Protein AF-A0A7S2PJT7-F1 (afdb_monomer)

Organism: NCBI:txid163516

Sequence (189 aa):
DVHICLQLLSSIGTAFYIIPPTRSLGVFFFIASLPLLYTLLYQSLPCTHNLVNGQNASSCTIYVSYYNSIRQHKYINANVLQFWYHAKALGRGSRLVVGIPSVGCDDAVLDVCAVSCVDDVLLLNNDVIPDKIDKVFLHEWGIDYVALRDDKAGAWKKMVDTEVCNDGHCILFSENGVARAVSLSDMKA

Solvent-accessible surface area (backbone atoms only — not comparable to full-atom values): 10609 Å² total; per-residue (Å²): 108,70,70,58,53,43,53,50,34,48,53,51,13,52,57,30,43,70,41,79,95,38,30,68,60,8,51,50,32,45,59,66,31,45,64,52,51,51,52,52,60,56,47,67,35,80,74,34,58,59,54,81,74,75,50,75,86,66,60,44,27,34,36,32,50,49,62,74,60,31,73,91,43,100,54,94,44,72,71,39,52,52,49,47,49,52,56,33,63,52,35,78,72,35,41,25,34,36,41,40,58,55,79,91,34,70,69,56,52,53,58,49,72,68,35,88,6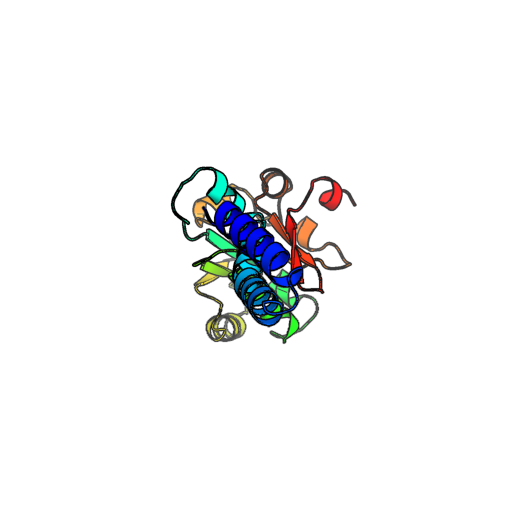4,49,74,44,76,42,72,33,43,86,92,69,51,64,83,37,48,40,64,64,60,30,62,77,70,62,41,59,31,38,52,38,64,63,48,99,79,51,61,58,64,64,44,40,35,69,67,37,30,69,74,58,32,24,35,34,27,41,90,86,68,53,73,42,73,44,49,74,67,68,71,74,107

Structure (mmCIF, N/CA/C/O backbone):
data_AF-A0A7S2PJT7-F1
#
_entry.id   AF-A0A7S2PJT7-F1
#
loop_
_atom_site.group_PDB
_atom_site.id
_atom_site.type_symbol
_atom_site.label_atom_id
_atom_site.label_alt_id
_atom_site.label_comp_id
_atom_site.label_asym_id
_atom_site.label_entity_id
_atom_site.label_seq_id
_atom_site.pdbx_PDB_ins_code
_atom_site.Cartn_x
_atom_site.Cartn_y
_atom_site.Cartn_z
_atom_site.occupancy
_atom_site.B_iso_or_equiv
_atom_site.auth_seq_id
_atom_site.auth_comp_id
_atom_site.auth_asym_id
_atom_site.auth_atom_id
_atom_site.pdbx_PDB_model_num
ATOM 1 N N . ASP A 1 1 ? -24.750 4.086 12.016 1.00 63.44 1 ASP A N 1
ATOM 2 C CA . ASP A 1 1 ? -24.968 3.372 13.298 1.00 63.44 1 ASP A CA 1
ATOM 3 C C . ASP A 1 1 ? -23.804 3.416 14.290 1.00 63.44 1 ASP A C 1
ATOM 5 O O . ASP A 1 1 ? -24.035 3.816 15.423 1.00 63.44 1 ASP A O 1
ATOM 9 N N . VAL A 1 2 ? -22.552 3.115 13.914 1.00 68.56 2 VAL A N 1
ATOM 10 C CA . VAL A 1 2 ? -21.391 3.121 14.849 1.00 68.56 2 VAL A CA 1
ATOM 11 C C . VAL A 1 2 ? -21.179 4.467 15.563 1.00 68.56 2 VAL A C 1
ATOM 13 O O . VAL A 1 2 ? -20.877 4.496 16.754 1.00 68.56 2 VAL A O 1
ATOM 16 N N . HIS A 1 3 ? -21.400 5.584 14.865 1.00 69.62 3 HIS A N 1
ATOM 17 C CA . HIS A 1 3 ? -21.264 6.929 15.432 1.00 69.62 3 HIS A CA 1
ATOM 18 C C . HIS A 1 3 ? -22.298 7.221 16.537 1.00 69.62 3 HIS A C 1
ATOM 20 O O . HIS A 1 3 ? -21.974 7.874 17.530 1.00 69.62 3 HIS A O 1
ATOM 26 N N . ILE A 1 4 ? -23.519 6.696 16.385 1.00 78.62 4 ILE A N 1
ATOM 27 C CA . ILE A 1 4 ? -24.592 6.808 17.380 1.00 78.62 4 ILE A CA 1
ATOM 28 C C . ILE A 1 4 ? -24.238 5.942 18.589 1.00 78.62 4 ILE A C 1
ATOM 30 O O . ILE A 1 4 ? -24.302 6.419 19.717 1.00 78.62 4 ILE A O 1
ATOM 34 N N . CYS A 1 5 ? -23.777 4.706 18.364 1.00 79.31 5 CYS A N 1
ATOM 35 C CA . CYS A 1 5 ? -23.345 3.806 19.434 1.00 79.31 5 CYS A CA 1
ATOM 36 C C . CYS A 1 5 ? -22.183 4.382 20.253 1.00 79.31 5 CYS A C 1
ATOM 38 O O . CYS A 1 5 ? -22.210 4.283 21.476 1.00 79.31 5 CYS A O 1
ATOM 40 N N . LEU A 1 6 ? -21.194 5.016 19.609 1.00 83.81 6 LEU A N 1
ATOM 41 C CA . LEU A 1 6 ? -20.087 5.668 20.310 1.00 83.81 6 LEU A CA 1
ATOM 42 C C . LEU A 1 6 ? -20.585 6.823 21.190 1.00 83.81 6 LEU A C 1
ATOM 44 O O . LEU A 1 6 ? -20.202 6.907 22.356 1.00 83.81 6 LEU A O 1
ATOM 48 N N . GLN A 1 7 ? -21.443 7.693 20.646 1.00 82.00 7 GLN A N 1
ATOM 49 C CA . GLN A 1 7 ? -22.019 8.812 21.397 1.00 82.00 7 GLN A CA 1
ATOM 50 C C . GLN A 1 7 ? -22.863 8.326 22.578 1.00 82.00 7 GLN A C 1
ATOM 52 O O . GLN A 1 7 ? -22.773 8.889 23.666 1.00 82.00 7 GLN A O 1
ATOM 57 N N . LEU A 1 8 ? -23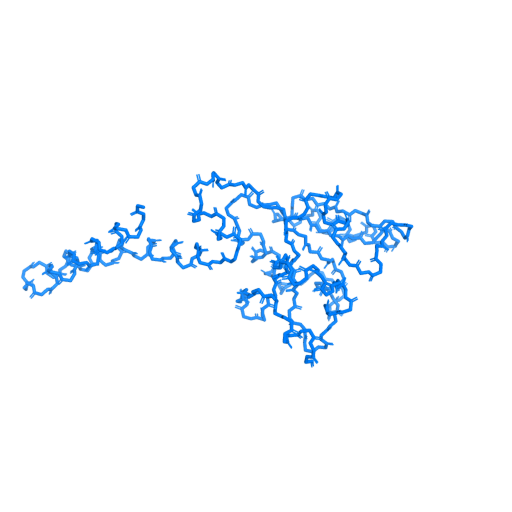.640 7.257 22.400 1.00 85.00 8 LEU A N 1
ATOM 58 C CA . LEU A 1 8 ? -24.442 6.658 23.465 1.00 85.00 8 LEU A CA 1
ATOM 59 C C . LEU A 1 8 ? -23.561 6.053 24.561 1.00 85.00 8 LEU A C 1
ATOM 61 O O . LEU A 1 8 ? -23.772 6.349 25.735 1.00 85.00 8 LEU A O 1
ATOM 65 N N . LEU A 1 9 ? -22.546 5.261 24.197 1.00 83.50 9 LEU A N 1
ATOM 66 C CA . LEU A 1 9 ? -21.643 4.640 25.169 1.00 83.50 9 LEU A CA 1
ATOM 67 C C . LEU A 1 9 ? -20.836 5.681 25.952 1.00 83.50 9 LEU A C 1
ATOM 69 O O . LEU A 1 9 ? -20.682 5.536 27.162 1.00 83.50 9 LEU A O 1
ATOM 73 N N . SER A 1 10 ? -20.341 6.731 25.289 1.00 81.50 10 SER A N 1
ATOM 74 C CA . SER A 1 10 ? -19.571 7.785 25.958 1.00 81.50 10 SER A CA 1
ATOM 75 C C . SER A 1 10 ? -20.444 8.638 26.882 1.00 81.50 10 SER A C 1
ATOM 77 O O . SER A 1 10 ? -20.023 8.949 27.998 1.00 81.50 10 SER A O 1
ATOM 79 N N . SER A 1 11 ? -21.679 8.950 26.470 1.00 87.25 11 SER A N 1
ATOM 80 C CA . SER A 1 11 ? -22.652 9.709 27.272 1.00 87.25 11 SER A CA 1
ATOM 81 C C . SER A 1 11 ? -23.133 8.911 28.489 1.00 87.25 11 SER A C 1
ATOM 83 O O . SER A 1 11 ? -23.225 9.437 29.596 1.00 87.25 11 SER A O 1
ATOM 85 N N . ILE A 1 12 ? -23.388 7.610 28.316 1.00 88.19 12 ILE A N 1
ATOM 86 C CA . ILE A 1 12 ? -23.747 6.707 29.416 1.00 88.19 12 ILE A CA 1
ATOM 87 C C . ILE A 1 12 ? -22.550 6.508 30.359 1.00 88.19 12 ILE A C 1
ATOM 89 O O . ILE A 1 12 ? -22.702 6.569 31.580 1.00 88.19 12 ILE A O 1
ATOM 93 N N . GLY A 1 13 ? -21.348 6.321 29.808 1.00 84.75 13 GLY A N 1
ATOM 94 C CA . GLY A 1 13 ? -20.116 6.165 30.582 1.00 84.75 13 GLY A CA 1
ATOM 95 C C . GLY A 1 13 ? -19.801 7.387 31.443 1.00 84.75 13 GLY A C 1
ATOM 96 O O . GLY A 1 13 ? -19.493 7.243 32.627 1.00 84.75 13 GLY A O 1
ATOM 97 N N . THR A 1 14 ? -19.958 8.595 30.892 1.00 86.06 14 THR A N 1
ATOM 98 C CA . THR A 1 14 ? -19.829 9.848 31.658 1.00 86.06 14 THR A CA 1
ATOM 99 C C . THR A 1 14 ? -20.898 9.971 32.742 1.00 86.06 14 THR A C 1
ATOM 101 O O . THR A 1 14 ? -20.559 10.313 33.875 1.00 86.06 14 THR A O 1
ATOM 104 N N . ALA A 1 15 ? -22.158 9.636 32.448 1.00 88.56 15 ALA A N 1
ATOM 105 C CA . ALA A 1 15 ? -23.243 9.692 33.429 1.00 88.56 15 ALA A CA 1
ATOM 106 C C . ALA A 1 15 ? -22.992 8.773 34.641 1.00 88.56 15 ALA A C 1
ATOM 108 O O . ALA A 1 15 ? -23.111 9.209 35.788 1.00 88.56 15 ALA A O 1
ATOM 109 N N . PHE A 1 16 ? -22.564 7.526 34.412 1.00 86.69 16 PHE A N 1
ATOM 110 C CA . PHE A 1 16 ? -22.249 6.584 35.494 1.00 86.69 16 PHE A CA 1
ATOM 111 C C . PHE A 1 16 ? -20.955 6.918 36.246 1.00 86.69 16 PHE A C 1
ATOM 113 O O . PHE A 1 16 ? -20.825 6.560 37.417 1.00 86.69 16 PHE A O 1
ATOM 120 N N . TYR A 1 17 ? -20.013 7.625 35.617 1.00 87.69 17 TYR A N 1
ATOM 121 C CA . TYR A 1 17 ? -18.766 8.055 36.255 1.00 87.69 17 TYR A CA 1
ATOM 122 C C . TYR A 1 17 ? -18.958 9.197 37.273 1.00 87.69 17 TYR A C 1
ATOM 124 O O . TYR A 1 17 ? -18.206 9.315 38.245 1.00 87.69 17 TYR A O 1
ATOM 132 N N . ILE A 1 18 ? -19.976 10.042 37.084 1.00 88.88 18 ILE A N 1
ATOM 133 C CA . ILE A 1 18 ? -20.269 11.161 37.994 1.00 88.88 18 ILE A CA 1
ATOM 134 C C . ILE A 1 18 ? -20.870 10.660 39.317 1.00 88.88 18 ILE A C 1
ATOM 136 O O . ILE A 1 18 ? -20.590 11.226 40.375 1.00 88.88 18 ILE A O 1
ATOM 140 N N . ILE A 1 19 ? -21.649 9.576 39.283 1.00 88.38 19 ILE A N 1
ATOM 141 C CA . ILE A 1 19 ? -22.317 9.011 40.460 1.00 88.38 19 ILE A CA 1
ATOM 142 C C . ILE A 1 19 ? -21.327 8.098 41.229 1.00 88.38 19 ILE A C 1
ATOM 144 O O . ILE A 1 19 ? -20.866 7.094 40.682 1.00 88.38 19 ILE A O 1
ATOM 148 N N . PRO A 1 20 ? -20.981 8.401 42.501 1.00 80.12 20 PRO A N 1
ATOM 149 C CA . PRO A 1 20 ? -19.897 7.728 43.230 1.00 80.12 20 PRO A CA 1
ATOM 150 C C . PRO A 1 20 ? -19.968 6.190 43.290 1.00 80.12 20 PRO A C 1
ATOM 152 O O . PRO A 1 20 ? -18.942 5.563 43.021 1.00 80.12 20 PRO A O 1
ATOM 155 N N . PRO A 1 21 ? -21.120 5.549 43.594 1.00 87.12 21 PRO A N 1
ATOM 156 C CA . PRO A 1 21 ? -21.190 4.086 43.661 1.00 87.12 21 PRO A CA 1
ATOM 157 C C . PRO A 1 21 ? -21.076 3.396 42.294 1.00 87.12 21 PRO A C 1
ATOM 159 O O . PRO A 1 21 ? -20.749 2.216 42.239 1.00 87.12 21 PRO A O 1
ATOM 162 N N . THR A 1 22 ? -21.322 4.104 41.188 1.00 88.56 22 THR A N 1
ATOM 163 C CA . THR A 1 22 ? -21.336 3.526 39.833 1.00 88.56 22 THR A CA 1
ATOM 164 C C . THR A 1 22 ? -20.097 3.876 39.010 1.00 88.56 22 THR A C 1
ATOM 166 O O . THR A 1 22 ? -20.035 3.562 37.822 1.00 88.56 22 THR A O 1
ATOM 169 N N . ARG A 1 23 ? -19.077 4.491 39.620 1.00 85.88 23 ARG A N 1
ATOM 170 C CA . ARG A 1 23 ? -17.863 4.932 38.916 1.00 85.88 23 ARG A CA 1
ATOM 171 C C . ARG A 1 23 ? -17.169 3.836 38.113 1.00 85.88 23 ARG A C 1
ATOM 173 O O . ARG A 1 23 ? -16.729 4.087 36.994 1.00 85.88 23 ARG A O 1
ATOM 180 N N . SER A 1 24 ? -17.094 2.628 38.663 1.00 85.94 24 SER A N 1
ATOM 181 C CA . SER A 1 24 ? -16.493 1.463 38.003 1.00 85.94 24 SER A CA 1
ATOM 182 C C . SER A 1 24 ? -17.251 1.046 36.739 1.00 85.94 24 SER A C 1
ATOM 184 O O . SER A 1 24 ? -16.623 0.722 35.733 1.00 85.94 24 SER A O 1
ATOM 186 N N . LEU A 1 25 ? -18.587 1.130 36.751 1.00 86.81 25 LEU A N 1
ATOM 187 C CA . LEU A 1 25 ? -19.423 0.917 35.566 1.00 86.81 25 LEU A CA 1
ATOM 188 C C . LEU A 1 25 ? -19.148 1.976 34.495 1.00 86.81 25 LEU A C 1
ATOM 190 O O . LEU A 1 25 ? -19.007 1.632 33.325 1.00 86.81 25 LEU A O 1
ATOM 194 N N . GLY A 1 26 ? -18.994 3.243 34.891 1.00 85.25 26 GLY A N 1
ATOM 195 C CA . GLY A 1 26 ? -18.608 4.316 33.970 1.00 85.25 26 GLY A CA 1
ATOM 196 C C . GLY A 1 26 ? -17.298 4.012 33.234 1.00 85.25 26 GLY A C 1
ATOM 197 O O . GLY A 1 26 ? -17.244 4.092 32.008 1.00 85.25 26 GLY A O 1
ATOM 198 N N . VAL A 1 27 ? -16.263 3.575 33.963 1.00 86.81 27 VAL A N 1
ATOM 199 C CA . VAL A 1 27 ? -14.964 3.184 33.377 1.00 86.81 27 VAL A CA 1
ATOM 200 C C . VAL A 1 27 ? -15.104 1.998 32.417 1.00 86.81 27 VAL A C 1
ATOM 202 O O . VAL A 1 27 ? -14.496 2.005 31.348 1.00 86.81 27 VAL A O 1
ATOM 205 N N . PHE A 1 28 ? -15.935 1.005 32.747 1.00 88.62 28 PHE A N 1
ATOM 206 C CA . PHE A 1 28 ? -16.194 -0.134 31.863 1.00 88.62 28 PHE A CA 1
ATOM 207 C C . PHE A 1 28 ? -16.793 0.303 30.517 1.00 88.62 28 PHE A C 1
ATOM 209 O O . PHE A 1 28 ? -16.313 -0.119 29.464 1.00 88.62 28 PHE A O 1
ATOM 216 N N . PHE A 1 29 ? -17.778 1.207 30.531 1.00 86.19 29 PHE A N 1
ATOM 217 C CA . PHE A 1 29 ? -18.353 1.760 29.300 1.00 86.19 29 PHE A CA 1
ATOM 218 C C . PHE A 1 29 ? -17.339 2.579 28.495 1.00 86.19 29 PHE A C 1
ATOM 220 O O . PHE A 1 29 ? -17.321 2.491 27.269 1.00 86.19 29 PHE A O 1
ATOM 227 N N . PHE A 1 30 ? -16.436 3.310 29.153 1.00 83.69 30 PHE A N 1
ATOM 228 C CA . PHE A 1 30 ? -15.346 3.992 28.454 1.00 83.69 30 PHE A CA 1
ATOM 229 C C . PHE A 1 30 ? -14.400 3.016 27.755 1.00 83.69 30 PHE A C 1
ATOM 231 O O . PHE A 1 30 ? -14.099 3.209 26.579 1.00 83.69 30 PHE A O 1
ATOM 238 N N . ILE A 1 31 ? -13.983 1.939 28.423 1.00 86.94 31 ILE A N 1
ATOM 239 C CA . ILE A 1 31 ? -13.125 0.917 27.808 1.00 86.94 31 ILE A CA 1
ATOM 240 C C . ILE A 1 31 ? -13.845 0.249 26.631 1.00 86.94 31 ILE A C 1
ATOM 242 O O . ILE A 1 31 ? -13.258 0.099 25.563 1.00 86.94 31 ILE A O 1
ATOM 246 N N . ALA A 1 32 ? -15.132 -0.071 26.775 1.00 83.69 32 ALA A N 1
ATOM 247 C CA . ALA A 1 32 ? -15.941 -0.641 25.698 1.00 83.69 32 ALA A CA 1
ATOM 248 C C . ALA A 1 32 ? -16.138 0.320 24.507 1.00 83.69 32 ALA A C 1
ATOM 250 O O . ALA A 1 32 ? -16.379 -0.126 23.385 1.00 83.69 32 ALA A O 1
ATOM 251 N N . SER A 1 33 ? -15.996 1.632 24.722 1.00 81.94 33 SER A N 1
ATOM 252 C CA . SER A 1 33 ? -16.049 2.635 23.654 1.00 81.94 33 SER A CA 1
ATOM 253 C C . SER A 1 33 ? -14.739 2.758 22.864 1.00 81.94 33 SER A C 1
ATOM 255 O O . SER A 1 33 ? -14.765 3.220 21.725 1.00 81.94 33 SER A O 1
ATOM 257 N N . LEU A 1 34 ? -13.602 2.303 23.412 1.00 80.44 34 LEU A N 1
ATOM 258 C CA . LEU A 1 34 ? -12.293 2.406 22.753 1.00 80.44 34 LEU A CA 1
ATOM 259 C C . LEU A 1 34 ? -12.210 1.618 21.434 1.00 80.44 34 LEU A C 1
ATOM 261 O O . LEU A 1 34 ? -11.760 2.203 20.451 1.00 80.44 34 LEU A O 1
ATOM 265 N N . PRO A 1 35 ? -12.670 0.353 21.336 1.00 77.94 35 PRO A N 1
ATOM 266 C CA . PRO A 1 35 ? -12.703 -0.361 20.060 1.00 77.94 35 PRO A CA 1
ATOM 267 C C . PRO A 1 35 ? -13.575 0.346 19.016 1.00 77.94 35 PRO A C 1
ATOM 269 O O . PRO A 1 35 ? -13.218 0.393 17.840 1.00 77.94 35 PRO A O 1
ATOM 272 N N . LEU A 1 36 ? -14.701 0.935 19.436 1.00 76.12 36 LEU A N 1
ATOM 273 C CA . LEU A 1 36 ? -15.604 1.682 18.552 1.00 76.12 36 LEU A CA 1
ATOM 274 C C . LEU A 1 36 ? -14.947 2.974 18.052 1.00 76.12 36 LEU A C 1
ATOM 276 O O . LEU A 1 36 ? -15.013 3.274 16.861 1.00 76.12 36 LEU A O 1
ATOM 280 N N . LEU A 1 37 ? -14.267 3.702 18.940 1.00 74.25 37 LEU A N 1
ATOM 281 C CA . LEU A 1 37 ? -13.514 4.909 18.603 1.00 74.25 37 LEU A CA 1
ATOM 282 C C . LEU A 1 37 ? -12.348 4.595 17.663 1.00 74.25 37 LEU A C 1
ATOM 284 O O . LEU A 1 37 ? -12.147 5.295 16.675 1.00 74.25 37 LEU A O 1
ATOM 288 N N . TYR A 1 38 ? -11.616 3.516 17.942 1.00 71.62 38 TYR A N 1
ATOM 289 C CA . TYR A 1 38 ? -10.559 3.012 17.072 1.00 71.62 38 TYR A CA 1
ATOM 290 C C . TYR A 1 38 ? -11.126 2.695 15.684 1.00 71.62 38 TYR A C 1
ATOM 292 O O . TYR A 1 38 ? -10.609 3.171 14.683 1.00 71.62 38 TYR A O 1
ATOM 300 N N . THR A 1 39 ? -12.262 2.002 15.607 1.00 64.50 39 THR A N 1
ATOM 301 C CA . THR A 1 39 ? -12.906 1.694 14.320 1.00 64.50 39 THR A CA 1
ATOM 302 C C . THR A 1 39 ? -13.307 2.961 13.549 1.00 64.50 39 THR A C 1
ATOM 304 O O . THR A 1 39 ? -13.130 3.007 12.335 1.00 64.50 39 THR A O 1
ATOM 307 N N . LEU A 1 40 ? -13.786 4.007 14.235 1.00 63.56 40 LEU A N 1
ATOM 308 C CA . LEU A 1 40 ? -14.143 5.292 13.616 1.00 63.56 40 LEU A CA 1
ATOM 309 C C . LEU A 1 40 ? -12.929 6.072 13.103 1.00 63.56 40 LEU A C 1
ATOM 311 O O . LEU A 1 40 ? -12.980 6.626 12.008 1.00 63.56 40 LEU A O 1
ATOM 315 N N . LEU A 1 41 ? -11.829 6.087 13.856 1.00 61.91 41 LEU A N 1
ATOM 316 C CA . LEU A 1 41 ? -10.581 6.710 13.412 1.00 61.91 41 LEU A CA 1
ATOM 317 C C . LEU A 1 41 ? -10.045 6.024 12.152 1.00 61.91 41 LEU A C 1
ATOM 319 O O . LEU A 1 41 ? -9.656 6.699 11.204 1.00 61.91 41 LEU A O 1
ATOM 323 N N . TYR A 1 42 ? -10.106 4.695 12.092 1.00 56.03 42 TYR A N 1
ATOM 324 C CA . TYR A 1 42 ? -9.679 3.955 10.905 1.00 56.03 42 TYR A CA 1
ATOM 325 C C . TYR A 1 42 ? -10.664 4.087 9.732 1.00 56.03 42 TYR A C 1
ATOM 327 O O . TYR A 1 42 ? -10.235 4.067 8.587 1.00 56.03 42 TYR A O 1
ATOM 335 N N . GLN A 1 43 ? -11.960 4.308 9.980 1.00 53.12 43 GLN A N 1
ATOM 336 C CA . GLN A 1 43 ? -12.936 4.633 8.927 1.00 53.12 43 GLN A CA 1
ATOM 337 C C . GLN A 1 43 ? -12.800 6.054 8.355 1.00 53.12 43 GLN A C 1
ATOM 339 O O . GLN A 1 43 ? -13.420 6.363 7.339 1.00 53.12 43 GLN A O 1
ATOM 344 N N . SER A 1 44 ? -12.011 6.929 8.981 1.00 49.28 44 SER A N 1
ATOM 345 C CA . SER A 1 44 ? -11.720 8.265 8.442 1.00 49.28 44 SER A CA 1
ATOM 346 C C . SER A 1 44 ? -10.564 8.278 7.433 1.00 49.28 44 SER A C 1
ATOM 348 O O . SER A 1 44 ? -10.268 9.318 6.846 1.00 49.28 44 SER A O 1
ATOM 350 N N . LEU A 1 45 ? -9.921 7.127 7.196 1.00 51.38 45 LEU A N 1
ATOM 351 C CA . LEU A 1 45 ? -8.913 6.979 6.151 1.00 51.38 45 LEU A CA 1
ATOM 352 C C . LEU A 1 45 ? -9.568 7.110 4.759 1.00 51.38 45 LEU A C 1
ATOM 354 O O . LEU A 1 45 ? -10.719 6.710 4.565 1.00 51.38 45 LEU A O 1
ATOM 358 N N . PRO A 1 46 ? -8.865 7.670 3.764 1.00 47.12 46 PRO A N 1
ATOM 359 C CA . PRO A 1 46 ? -9.438 8.015 2.459 1.00 47.12 46 PRO A CA 1
ATOM 360 C C . PRO A 1 46 ? -10.040 6.815 1.702 1.00 47.12 46 PRO A C 1
ATOM 362 O O . PRO A 1 46 ? -11.009 6.984 0.968 1.00 47.12 46 PRO A O 1
ATOM 365 N N . CYS A 1 47 ? -9.566 5.591 1.956 1.00 44.03 47 CYS A N 1
ATOM 366 C CA . CYS A 1 47 ? -10.105 4.358 1.362 1.00 44.03 47 CYS A CA 1
ATOM 367 C C . CYS A 1 47 ? -11.485 3.957 1.905 1.00 44.03 47 CYS A C 1
ATOM 369 O O . CYS A 1 47 ? -12.178 3.127 1.325 1.00 44.03 47 CYS A O 1
ATOM 371 N N . THR A 1 48 ? -11.892 4.545 3.028 1.00 45.31 48 THR A N 1
ATOM 372 C CA . THR A 1 48 ? -13.190 4.327 3.668 1.00 45.31 48 THR A CA 1
ATOM 373 C C . THR A 1 48 ? -14.194 5.438 3.372 1.00 45.31 48 THR A C 1
ATOM 375 O O . THR A 1 48 ? -15.346 5.319 3.773 1.00 45.31 48 THR A O 1
ATOM 378 N N . HIS A 1 49 ? -13.836 6.480 2.612 1.00 39.88 49 HIS A N 1
ATOM 379 C CA . HIS A 1 49 ? -14.770 7.569 2.290 1.00 39.88 49 HIS A CA 1
ATOM 380 C C . HIS A 1 49 ? -15.908 7.139 1.337 1.00 39.88 49 HIS A C 1
ATOM 382 O O . HIS A 1 49 ? -16.958 7.781 1.301 1.00 39.88 49 HIS A O 1
ATOM 388 N N . ASN A 1 50 ? -15.773 5.990 0.661 1.00 39.41 50 ASN A N 1
ATOM 389 C CA . ASN A 1 50 ? -16.882 5.341 -0.050 1.00 39.41 50 ASN A CA 1
ATOM 390 C C . ASN A 1 50 ? -17.933 4.713 0.895 1.00 39.41 50 ASN A C 1
ATOM 392 O O . ASN A 1 50 ? -19.043 4.417 0.456 1.00 39.41 50 ASN A O 1
ATOM 396 N N . LEU A 1 51 ? -17.653 4.584 2.203 1.00 41.62 51 LEU A N 1
ATOM 397 C CA . LEU A 1 51 ? -18.643 4.142 3.201 1.00 41.62 51 LEU A CA 1
ATOM 398 C C . LEU A 1 51 ? -19.741 5.180 3.464 1.00 41.62 51 LEU A C 1
ATOM 400 O O . LEU A 1 51 ? -20.809 4.805 3.948 1.00 41.62 51 LEU A O 1
ATOM 404 N N . VAL A 1 52 ? -19.521 6.465 3.157 1.00 39.28 52 VAL A N 1
ATOM 405 C CA . VAL A 1 52 ? -20.530 7.516 3.402 1.00 39.28 52 VAL A CA 1
ATOM 406 C C . VAL A 1 52 ? -21.731 7.382 2.450 1.00 39.28 52 VAL A C 1
ATOM 408 O O . VAL A 1 52 ? -22.825 7.817 2.795 1.00 39.28 52 VAL A O 1
ATOM 411 N N . ASN A 1 53 ? -21.579 6.682 1.317 1.00 36.88 53 ASN A N 1
ATOM 412 C CA . ASN A 1 53 ? -22.654 6.456 0.340 1.00 36.88 53 ASN A CA 1
ATOM 413 C C . ASN A 1 53 ? -23.357 5.089 0.454 1.00 36.88 53 ASN A C 1
ATOM 415 O O . ASN A 1 53 ? -24.122 4.722 -0.435 1.00 36.88 53 ASN A O 1
ATOM 419 N N . GLY A 1 54 ? -23.143 4.325 1.533 1.00 33.28 54 GLY A N 1
ATOM 420 C CA . GLY A 1 54 ? -23.916 3.100 1.788 1.00 33.28 54 GLY A CA 1
ATOM 421 C C . GLY A 1 54 ? -23.702 1.968 0.775 1.00 33.28 54 GLY A C 1
ATOM 422 O O . GLY A 1 54 ? -24.493 1.027 0.739 1.00 33.28 54 GLY A O 1
ATOM 423 N N . GLN A 1 55 ? -22.645 2.025 -0.038 1.00 35.78 55 GLN A N 1
ATOM 424 C CA . GLN A 1 55 ? -22.246 0.901 -0.876 1.00 35.78 55 GLN A CA 1
ATOM 425 C C . GLN A 1 55 ? -21.330 -0.018 -0.066 1.00 35.78 55 GLN A C 1
ATOM 427 O O . GLN A 1 55 ? -20.389 0.437 0.585 1.00 35.78 55 GLN A O 1
ATOM 432 N N . ASN A 1 56 ? -21.681 -1.308 -0.051 1.00 38.53 56 ASN A N 1
ATOM 433 C CA . ASN A 1 56 ? -20.932 -2.404 0.563 1.00 38.53 56 ASN A CA 1
ATOM 434 C C . ASN A 1 56 ? -19.426 -2.187 0.414 1.00 38.53 56 ASN A C 1
ATOM 436 O O . ASN A 1 56 ? -18.992 -1.832 -0.676 1.00 38.53 56 ASN A O 1
ATOM 440 N N . ALA A 1 57 ? -18.658 -2.414 1.485 1.00 44.84 57 ALA A N 1
ATOM 441 C CA . ALA A 1 57 ? -17.200 -2.326 1.489 1.00 44.84 57 ALA A CA 1
ATOM 442 C C . ALA A 1 57 ? -16.608 -3.198 0.367 1.00 44.84 57 ALA A C 1
ATOM 444 O O . ALA A 1 57 ? -16.365 -4.389 0.552 1.00 44.84 57 ALA A O 1
ATOM 445 N N . SER A 1 58 ? -16.450 -2.611 -0.815 1.00 53.94 58 SER A N 1
ATOM 446 C CA . SER A 1 58 ? -15.811 -3.222 -1.964 1.00 53.94 58 SER A CA 1
ATOM 447 C C . SER A 1 58 ? -14.335 -3.322 -1.621 1.00 53.94 58 SER A C 1
ATOM 449 O O . SER A 1 58 ? -13.728 -2.319 -1.242 1.00 53.94 58 SER A O 1
ATOM 451 N N . SER A 1 59 ? -13.776 -4.530 -1.687 1.00 68.06 59 SER A N 1
ATOM 452 C CA . SER A 1 59 ? -12.336 -4.739 -1.542 1.00 68.06 59 SER A CA 1
ATOM 453 C C . SER A 1 59 ? -11.603 -3.740 -2.433 1.00 68.06 59 SER A C 1
ATOM 455 O O . SER A 1 59 ? -11.858 -3.725 -3.635 1.00 68.06 59 SER A O 1
ATOM 457 N N . CYS A 1 60 ? -10.742 -2.904 -1.858 1.00 81.69 60 CYS A N 1
ATOM 458 C CA . CYS A 1 60 ? -9.938 -1.979 -2.643 1.00 81.69 60 CYS A CA 1
ATOM 459 C C . CYS A 1 60 ? -8.613 -2.631 -3.039 1.00 81.69 60 CYS A C 1
ATOM 461 O O . CYS A 1 60 ? -7.958 -3.272 -2.213 1.00 81.69 60 CYS A O 1
ATOM 463 N N . THR A 1 61 ? -8.206 -2.455 -4.288 1.00 89.12 61 THR A N 1
ATOM 464 C CA . THR A 1 61 ? -6.907 -2.901 -4.785 1.00 89.12 61 THR A CA 1
ATOM 465 C C . THR A 1 61 ? -5.894 -1.778 -4.612 1.00 89.12 61 THR A C 1
ATOM 467 O O . THR A 1 61 ? -6.061 -0.672 -5.125 1.00 89.12 61 THR A O 1
ATOM 470 N N . ILE A 1 62 ? -4.830 -2.061 -3.873 1.00 91.44 62 ILE A N 1
ATOM 471 C CA . ILE A 1 62 ? -3.775 -1.120 -3.525 1.00 91.44 62 ILE A CA 1
ATOM 472 C C . ILE A 1 62 ? -2.505 -1.562 -4.224 1.00 91.44 62 ILE A C 1
ATOM 474 O O . ILE A 1 62 ? -2.025 -2.673 -4.015 1.00 91.44 62 ILE A O 1
ATOM 478 N N . TYR A 1 63 ? -1.941 -0.672 -5.024 1.00 91.56 63 TYR A N 1
ATOM 479 C CA . TYR A 1 63 ? -0.696 -0.902 -5.725 1.00 91.56 63 TYR A CA 1
ATOM 480 C C . TYR A 1 63 ? 0.481 -0.254 -5.002 1.00 91.56 63 TYR A C 1
ATOM 482 O O . TYR A 1 63 ? 0.427 0.910 -4.592 1.00 91.56 63 TYR A O 1
ATOM 490 N N . VAL A 1 64 ? 1.579 -0.998 -4.906 1.00 90.75 64 VAL A N 1
ATOM 491 C CA . VAL A 1 64 ? 2.863 -0.527 -4.392 1.00 90.75 64 VAL A CA 1
ATOM 492 C C . VAL A 1 64 ? 3.966 -0.854 -5.393 1.00 90.75 64 VAL A C 1
ATOM 494 O O . VAL A 1 64 ? 4.088 -1.985 -5.851 1.00 90.75 64 VAL A O 1
ATOM 497 N N . SER A 1 65 ? 4.839 0.111 -5.687 1.00 87.81 65 SER A N 1
ATOM 498 C CA . SER A 1 65 ? 6.060 -0.170 -6.454 1.00 87.81 65 SER A CA 1
ATOM 499 C C . SER A 1 65 ? 7.171 -0.712 -5.559 1.00 87.81 65 SER A C 1
ATOM 501 O O . SER A 1 65 ? 7.540 -0.091 -4.551 1.00 87.81 65 SER A O 1
ATOM 503 N N . TYR A 1 66 ? 7.766 -1.830 -5.978 1.00 82.62 66 TYR A N 1
ATOM 504 C CA . TYR A 1 66 ? 8.927 -2.438 -5.332 1.00 82.62 66 TYR A CA 1
ATOM 505 C C . TYR A 1 66 ? 10.106 -1.455 -5.229 1.00 82.62 66 TYR A C 1
ATOM 507 O O . TYR A 1 66 ? 10.655 -1.245 -4.145 1.00 82.62 66 TYR A O 1
ATOM 515 N N . TYR A 1 67 ? 10.445 -0.753 -6.317 1.00 75.50 67 TYR A N 1
ATOM 516 C CA . TYR A 1 67 ? 11.572 0.187 -6.321 1.00 75.50 67 TYR A CA 1
ATOM 517 C C . TYR A 1 67 ? 11.358 1.407 -5.433 1.00 75.50 67 TYR A C 1
ATOM 519 O O . TYR A 1 67 ? 12.301 1.849 -4.776 1.00 75.50 67 TYR A O 1
ATOM 527 N N . ASN A 1 68 ? 10.140 1.950 -5.375 1.00 73.12 68 ASN A N 1
ATOM 528 C CA . ASN A 1 68 ? 9.858 3.057 -4.461 1.00 73.12 68 ASN A CA 1
ATOM 529 C C . ASN A 1 68 ? 9.961 2.609 -2.994 1.00 73.12 68 ASN A C 1
ATOM 531 O O . ASN A 1 68 ? 10.443 3.340 -2.133 1.00 73.12 68 ASN A O 1
ATOM 535 N N . SER A 1 69 ? 9.573 1.365 -2.719 1.00 65.19 69 SER A N 1
ATOM 536 C CA . SER A 1 69 ? 9.625 0.797 -1.374 1.00 65.19 69 SER A CA 1
ATOM 537 C C . SER A 1 69 ? 11.061 0.571 -0.896 1.00 65.19 69 SER A C 1
ATOM 539 O O . SER A 1 69 ? 11.387 0.850 0.261 1.00 65.19 69 SER A O 1
ATOM 541 N N . ILE A 1 70 ? 11.922 0.088 -1.795 1.00 68.12 70 ILE A N 1
ATOM 542 C CA . ILE A 1 70 ? 13.236 -0.475 -1.467 1.00 68.12 70 ILE A CA 1
ATOM 543 C C . ILE A 1 70 ? 14.381 0.477 -1.820 1.00 68.12 70 ILE A C 1
ATOM 545 O O . ILE A 1 70 ? 15.496 0.231 -1.416 1.00 68.12 70 ILE A O 1
ATOM 549 N N . ARG A 1 71 ? 14.154 1.634 -2.450 1.00 62.16 71 ARG A N 1
ATOM 550 C CA . ARG A 1 71 ? 15.208 2.565 -2.921 1.00 62.16 71 ARG A CA 1
ATOM 551 C C . ARG A 1 71 ? 16.381 2.867 -1.967 1.00 62.16 71 ARG A C 1
ATOM 553 O O . ARG A 1 71 ? 17.474 3.161 -2.438 1.00 62.16 71 ARG A O 1
ATOM 560 N N . GLN A 1 72 ? 16.174 2.827 -0.650 1.00 57.62 72 GLN A N 1
ATOM 561 C CA . GLN A 1 72 ? 17.218 3.067 0.361 1.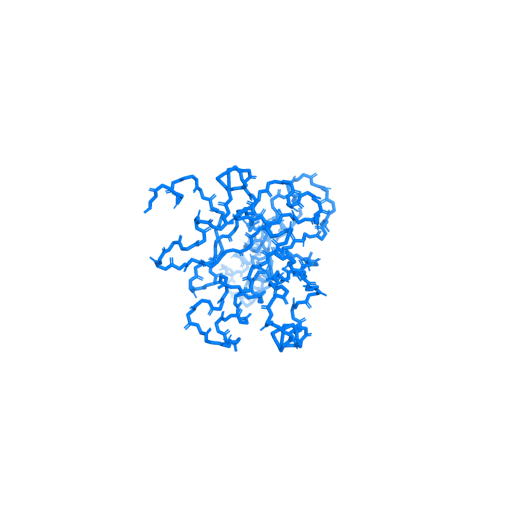00 57.62 72 GLN A CA 1
ATOM 562 C C . GLN A 1 72 ? 17.928 1.793 0.857 1.00 57.62 72 GLN A C 1
ATOM 564 O O . GLN A 1 72 ? 18.920 1.871 1.581 1.00 57.62 72 GLN A O 1
ATOM 569 N N . HIS A 1 73 ? 17.420 0.616 0.511 1.00 56.25 73 HIS A N 1
ATOM 570 C CA . HIS A 1 73 ? 17.864 -0.676 1.010 1.00 56.25 73 HIS A CA 1
ATOM 571 C C . HIS A 1 73 ? 18.075 -1.631 -0.164 1.00 56.25 73 HIS A C 1
ATOM 573 O O . HIS A 1 73 ? 17.323 -1.646 -1.117 1.00 56.25 73 HIS A O 1
ATOM 579 N N . LYS A 1 74 ? 19.110 -2.465 -0.136 1.00 64.81 74 LYS A N 1
ATOM 580 C CA . LYS A 1 74 ? 19.325 -3.427 -1.229 1.00 64.81 74 LYS A CA 1
ATOM 581 C C . LYS A 1 74 ? 18.316 -4.594 -1.197 1.00 64.81 74 LYS A C 1
ATOM 583 O O . LYS A 1 74 ? 18.192 -5.316 -2.176 1.00 64.81 74 LYS A O 1
ATOM 588 N N . TYR A 1 75 ? 17.598 -4.747 -0.082 1.00 75.94 75 TYR A N 1
ATOM 589 C CA . TYR A 1 75 ? 16.724 -5.877 0.233 1.00 75.94 75 TYR A CA 1
ATOM 590 C C . TYR A 1 75 ? 15.469 -5.403 0.980 1.00 75.94 75 TYR A C 1
ATOM 592 O O . TYR A 1 75 ? 15.441 -4.288 1.518 1.00 75.94 75 TYR A O 1
ATOM 600 N N . ILE A 1 76 ? 14.454 -6.268 1.061 1.00 82.38 76 ILE A N 1
ATOM 6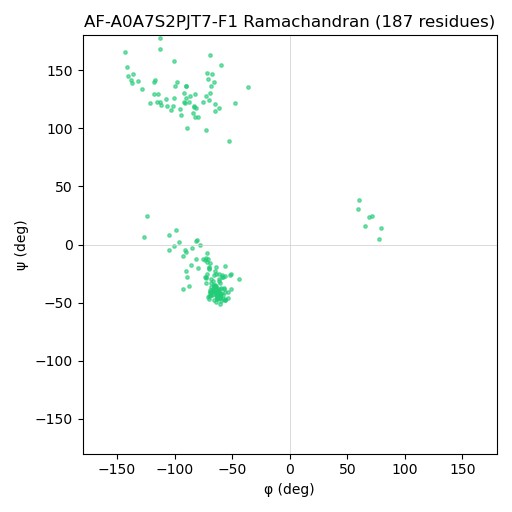01 C CA . ILE A 1 76 ? 13.263 -6.050 1.890 1.00 82.38 76 ILE A CA 1
ATOM 602 C C . ILE A 1 76 ? 13.696 -5.951 3.362 1.00 82.38 76 ILE A C 1
ATOM 604 O O . ILE A 1 76 ? 14.248 -6.886 3.934 1.00 82.38 76 ILE A O 1
ATOM 608 N N . ASN A 1 77 ? 13.462 -4.791 3.976 1.00 84.44 77 ASN A N 1
ATOM 609 C CA . ASN A 1 77 ? 13.783 -4.519 5.380 1.00 84.44 77 ASN A CA 1
ATOM 610 C C . ASN A 1 77 ? 12.491 -4.346 6.200 1.00 84.44 77 ASN A C 1
ATOM 612 O O . ASN A 1 77 ? 11.415 -4.151 5.635 1.00 84.44 77 ASN A O 1
ATOM 616 N N . ALA A 1 78 ? 12.589 -4.332 7.531 1.00 85.56 78 ALA A N 1
ATOM 617 C CA . ALA A 1 78 ? 11.463 -4.137 8.446 1.00 85.56 78 ALA A CA 1
ATOM 618 C C . ALA A 1 78 ? 10.620 -2.895 8.105 1.00 85.56 78 ALA A C 1
ATOM 620 O O . ALA A 1 78 ? 9.398 -2.963 8.140 1.00 85.56 78 ALA A O 1
ATOM 621 N N . ASN A 1 79 ? 11.252 -1.795 7.680 1.00 83.94 79 ASN A N 1
ATOM 622 C CA . ASN A 1 79 ? 10.549 -0.574 7.267 1.00 83.94 79 ASN A CA 1
ATOM 623 C C . ASN A 1 79 ? 9.699 -0.773 6.000 1.00 83.94 79 ASN A C 1
ATOM 625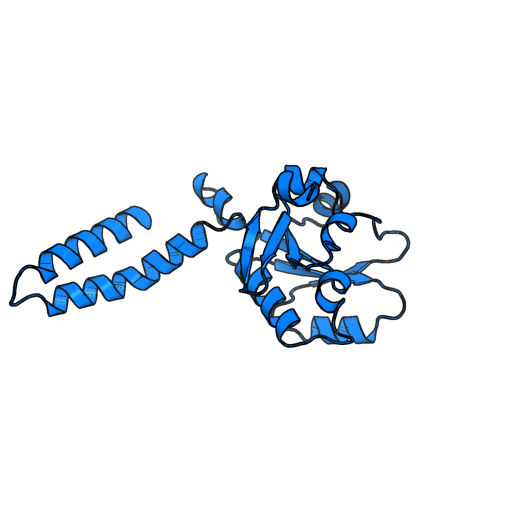 O O . ASN A 1 79 ? 8.629 -0.186 5.869 1.00 83.94 79 ASN A O 1
ATOM 629 N N . VAL A 1 80 ? 10.181 -1.595 5.063 1.00 87.31 80 VAL A N 1
ATOM 630 C CA . VAL A 1 80 ? 9.465 -1.929 3.822 1.00 87.31 80 VAL A CA 1
ATOM 631 C C . VAL A 1 80 ? 8.259 -2.799 4.147 1.00 87.31 80 VAL A C 1
ATOM 633 O O . VAL A 1 80 ? 7.151 -2.492 3.720 1.00 87.31 80 VAL A O 1
ATOM 636 N N . LEU A 1 81 ? 8.465 -3.823 4.978 1.00 89.00 81 LEU A N 1
ATOM 637 C CA . LEU A 1 81 ? 7.389 -4.686 5.456 1.00 89.00 81 LEU A CA 1
ATOM 638 C C . LEU A 1 81 ? 6.337 -3.880 6.211 1.00 89.00 81 LEU A C 1
ATOM 640 O O . LEU A 1 81 ? 5.154 -3.996 5.918 1.00 89.00 81 LEU A O 1
ATOM 644 N N . GLN A 1 82 ? 6.755 -3.025 7.145 1.00 88.75 82 GLN A N 1
ATOM 645 C CA . GLN A 1 82 ? 5.851 -2.176 7.914 1.00 88.75 82 GLN A CA 1
ATOM 646 C C . GLN A 1 82 ? 5.012 -1.279 6.996 1.00 88.75 82 GLN A C 1
ATOM 648 O O . GLN A 1 82 ? 3.805 -1.170 7.188 1.00 88.75 82 GLN A O 1
ATOM 653 N N . PHE A 1 83 ? 5.627 -0.685 5.972 1.00 88.88 83 PHE A N 1
ATOM 654 C CA . PHE A 1 83 ? 4.910 0.085 4.961 1.00 88.88 83 PHE A CA 1
ATOM 655 C C . PHE A 1 83 ? 3.883 -0.767 4.197 1.00 88.88 83 PHE A C 1
ATOM 657 O O . PHE A 1 83 ? 2.743 -0.336 4.054 1.00 88.88 83 PHE A O 1
ATOM 664 N N . TRP A 1 84 ? 4.230 -1.982 3.766 1.00 91.25 84 TRP A N 1
ATOM 665 C CA . TRP A 1 84 ? 3.293 -2.873 3.067 1.00 91.25 84 TRP A CA 1
ATOM 666 C C . TRP A 1 84 ? 2.146 -3.342 3.961 1.00 91.25 84 TRP A C 1
ATOM 668 O O . TRP A 1 84 ? 0.997 -3.361 3.524 1.00 91.25 84 TRP A O 1
ATOM 678 N N . TYR A 1 85 ? 2.420 -3.638 5.233 1.00 90.62 85 TYR A N 1
ATOM 679 C CA . TYR A 1 85 ? 1.378 -3.932 6.217 1.00 90.62 85 TYR A CA 1
ATOM 680 C C . TYR A 1 85 ? 0.433 -2.747 6.419 1.00 90.62 85 TYR A C 1
ATOM 682 O O . TYR A 1 85 ? -0.779 -2.942 6.455 1.00 90.62 85 TYR A O 1
ATOM 690 N N . HIS A 1 86 ? 0.960 -1.523 6.502 1.00 88.62 86 HIS A N 1
ATOM 691 C CA . HIS A 1 86 ? 0.136 -0.318 6.613 1.00 88.62 86 HIS A CA 1
ATOM 692 C C . HIS A 1 86 ? -0.678 -0.054 5.346 1.00 88.62 86 HIS A C 1
ATOM 694 O O . HIS A 1 86 ? -1.851 0.296 5.446 1.00 88.62 86 HIS A O 1
ATOM 700 N N . ALA A 1 87 ? -0.092 -0.275 4.166 1.00 87.62 87 ALA A N 1
ATOM 701 C CA . ALA A 1 87 ? -0.791 -0.176 2.889 1.00 87.62 87 ALA A CA 1
ATOM 702 C C . ALA A 1 87 ? -1.953 -1.176 2.826 1.00 87.62 87 ALA A C 1
ATOM 704 O O . ALA A 1 87 ? -3.091 -0.775 2.612 1.00 87.62 87 ALA A O 1
ATOM 705 N N . LYS A 1 88 ? -1.707 -2.455 3.131 1.00 88.19 88 LYS A N 1
ATOM 706 C CA . LYS A 1 88 ? -2.751 -3.483 3.248 1.00 88.19 88 LYS A CA 1
ATOM 707 C C . LYS A 1 88 ? -3.809 -3.101 4.294 1.00 88.19 88 LYS A C 1
ATOM 709 O O . LYS A 1 88 ? -4.999 -3.293 4.077 1.00 88.19 88 LYS A O 1
ATOM 714 N N . ALA A 1 89 ? -3.425 -2.500 5.414 1.00 84.94 89 ALA A N 1
ATOM 715 C CA . ALA A 1 89 ? -4.366 -2.134 6.473 1.00 84.94 89 ALA A CA 1
ATOM 716 C C . ALA A 1 89 ? -5.297 -0.946 6.140 1.00 84.94 89 ALA A C 1
ATOM 718 O O . ALA A 1 89 ? -6.221 -0.686 6.912 1.00 84.94 89 ALA A O 1
ATOM 719 N N . LEU A 1 90 ? -5.107 -0.241 5.015 1.00 76.81 90 LEU A N 1
ATOM 720 C CA . LEU A 1 90 ? -5.932 0.916 4.629 1.00 76.81 90 LEU A CA 1
ATOM 721 C C . LEU A 1 90 ? -7.418 0.597 4.427 1.00 76.81 90 LEU A C 1
ATOM 723 O O . LEU A 1 90 ? -8.264 1.469 4.615 1.00 76.81 90 LEU A O 1
ATOM 727 N N . GLY A 1 91 ? -7.742 -0.630 4.023 1.00 67.94 91 GLY A N 1
ATOM 728 C CA . GLY A 1 91 ? -9.109 -1.057 3.743 1.00 67.94 91 GLY A CA 1
ATOM 729 C C . GLY A 1 91 ? -9.384 -2.446 4.299 1.00 67.94 91 GLY A C 1
ATOM 730 O O . GLY A 1 91 ? -8.539 -3.340 4.240 1.00 67.94 91 GLY A O 1
ATOM 731 N N . ARG A 1 92 ? -10.592 -2.660 4.834 1.00 66.62 92 ARG A N 1
ATOM 732 C CA . ARG A 1 92 ? -11.034 -4.009 5.213 1.00 66.62 92 ARG A CA 1
ATOM 733 C C . ARG A 1 92 ? -11.147 -4.870 3.957 1.00 66.62 92 ARG A C 1
ATOM 735 O O . ARG A 1 92 ? -11.920 -4.540 3.067 1.00 66.62 92 ARG A O 1
ATOM 742 N N . GLY A 1 93 ? -10.400 -5.973 3.920 1.00 72.31 93 GLY A N 1
ATOM 743 C CA . GLY A 1 93 ? -10.379 -6.872 2.764 1.00 72.31 93 GLY A CA 1
ATOM 744 C C . GLY A 1 93 ? -9.710 -6.265 1.530 1.00 72.31 93 GLY A C 1
ATOM 745 O O . GLY A 1 93 ? -10.024 -6.682 0.421 1.00 72.31 93 GLY A O 1
ATOM 746 N N . SER A 1 94 ? -8.833 -5.273 1.707 1.00 83.75 94 SER A N 1
ATOM 747 C CA . SER A 1 94 ? -8.024 -4.733 0.613 1.00 83.75 94 SER A CA 1
ATOM 748 C C . SER A 1 94 ? -7.150 -5.826 -0.011 1.00 83.75 94 SER A C 1
ATOM 750 O O . SER A 1 94 ? -6.797 -6.806 0.650 1.00 83.75 94 SER A O 1
ATOM 752 N N . ARG A 1 95 ? -6.782 -5.649 -1.275 1.00 90.25 95 ARG A N 1
ATOM 753 C CA . ARG A 1 95 ? -5.850 -6.496 -2.020 1.00 90.25 95 ARG A CA 1
ATOM 754 C C . ARG A 1 95 ? -4.582 -5.689 -2.281 1.00 90.25 95 ARG A C 1
ATOM 756 O O . ARG A 1 95 ? -4.665 -4.625 -2.879 1.00 90.25 95 ARG A O 1
ATOM 763 N N . LEU A 1 96 ? -3.430 -6.145 -1.809 1.00 92.50 96 LEU A N 1
ATOM 764 C CA . LEU A 1 96 ? -2.137 -5.512 -2.021 1.00 92.50 96 LEU A CA 1
ATOM 765 C C . LEU A 1 96 ? -1.446 -6.162 -3.221 1.00 92.50 96 LEU A C 1
ATOM 767 O O . LEU A 1 96 ? -1.096 -7.342 -3.188 1.00 92.50 96 LEU A O 1
ATOM 771 N N . VAL A 1 97 ? -1.225 -5.355 -4.253 1.00 92.75 97 VAL A N 1
ATOM 772 C CA . VAL A 1 97 ? -0.511 -5.719 -5.474 1.00 92.75 97 VAL A CA 1
ATOM 773 C C . VAL A 1 97 ? 0.851 -5.035 -5.468 1.00 92.75 97 VAL A C 1
ATOM 775 O O . VAL A 1 97 ? 0.942 -3.811 -5.346 1.00 92.75 97 VAL A O 1
ATOM 778 N N . VAL A 1 98 ? 1.923 -5.810 -5.621 1.00 91.62 98 VAL A N 1
ATOM 779 C CA . VAL A 1 98 ? 3.289 -5.275 -5.681 1.00 91.62 98 VAL A CA 1
ATOM 780 C C . VAL A 1 98 ? 3.815 -5.335 -7.110 1.00 91.62 98 VAL A C 1
ATOM 782 O O . VAL A 1 98 ? 3.944 -6.409 -7.687 1.00 91.62 98 VAL A O 1
ATOM 785 N N . GLY A 1 99 ? 4.143 -4.176 -7.681 1.00 89.44 99 GLY A N 1
ATOM 786 C CA . GLY A 1 99 ? 4.767 -4.067 -8.998 1.00 89.44 99 GLY A CA 1
ATOM 787 C C . GLY A 1 99 ? 6.270 -4.304 -8.940 1.00 89.44 99 GLY A C 1
ATOM 788 O O . GLY A 1 99 ? 6.993 -3.516 -8.316 1.00 89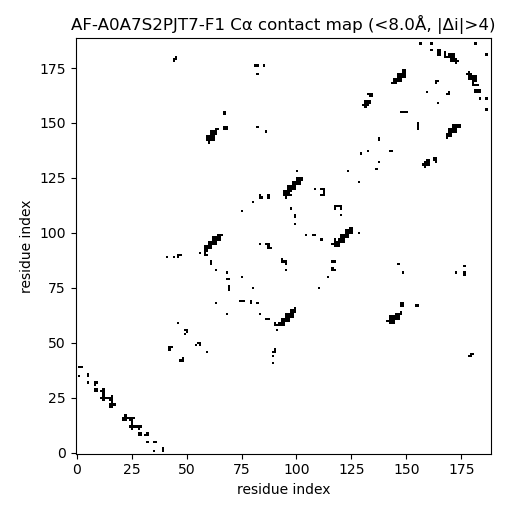.44 99 GLY A O 1
ATOM 789 N N . ILE A 1 100 ? 6.737 -5.352 -9.619 1.00 86.56 100 ILE A N 1
ATOM 790 C CA . ILE A 1 100 ? 8.149 -5.720 -9.756 1.00 86.56 100 ILE A CA 1
ATOM 791 C C . ILE A 1 100 ? 8.527 -5.656 -11.241 1.00 86.56 100 ILE A C 1
ATOM 793 O O . ILE A 1 100 ? 7.835 -6.244 -12.068 1.00 86.56 100 ILE A O 1
ATOM 797 N N . PRO A 1 101 ? 9.616 -4.977 -11.620 1.00 78.00 101 PRO A N 1
ATOM 798 C CA . PRO A 1 101 ? 10.110 -5.009 -12.991 1.00 78.00 101 PRO A CA 1
ATOM 799 C C . PRO A 1 101 ? 10.658 -6.392 -13.333 1.00 78.00 101 PRO A C 1
ATOM 801 O O . PRO A 1 101 ? 11.408 -6.978 -12.559 1.00 78.00 101 PRO A O 1
ATOM 804 N N . SER A 1 102 ? 10.319 -6.890 -14.517 1.00 70.50 102 SER A N 1
ATOM 805 C CA . SER A 1 102 ? 10.690 -8.236 -14.979 1.00 70.50 102 SER A CA 1
ATOM 806 C C . SER A 1 102 ? 12.196 -8.457 -15.146 1.00 70.50 102 SER A C 1
ATOM 808 O O . SER A 1 102 ? 12.666 -9.590 -15.088 1.00 70.50 102 SER A O 1
ATOM 810 N N . VAL A 1 103 ? 12.980 -7.400 -15.380 1.00 68.25 103 VAL A N 1
ATOM 811 C CA . VAL A 1 103 ? 14.380 -7.558 -15.782 1.00 68.25 103 VAL A CA 1
ATOM 812 C C . VAL A 1 103 ? 15.277 -7.745 -14.561 1.00 68.25 103 VAL A C 1
ATOM 814 O O . VAL A 1 103 ? 15.487 -6.820 -13.778 1.00 68.25 103 VAL A O 1
ATOM 817 N N . GLY A 1 104 ? 15.853 -8.945 -14.439 1.00 64.44 104 GLY A N 1
ATOM 818 C CA . GLY A 1 104 ? 16.924 -9.250 -13.484 1.00 64.44 104 GLY A CA 1
ATOM 819 C C . GLY A 1 104 ? 16.484 -9.299 -12.020 1.00 64.44 104 GLY A C 1
ATOM 820 O O . GLY A 1 104 ? 17.310 -9.067 -11.139 1.00 64.44 104 GLY A O 1
ATOM 821 N N . CYS A 1 105 ? 15.200 -9.562 -11.765 1.00 69.38 105 CYS A N 1
ATOM 822 C CA . CYS A 1 105 ? 14.595 -9.504 -10.433 1.00 69.38 105 CYS A CA 1
ATOM 823 C C . CYS A 1 105 ? 13.908 -10.817 -10.009 1.00 69.38 105 CYS A C 1
ATOM 825 O O . CYS A 1 105 ? 13.029 -10.775 -9.154 1.00 69.38 105 CYS A O 1
ATOM 827 N N . ASP A 1 106 ? 14.295 -11.974 -10.558 1.00 75.44 106 ASP A N 1
ATOM 828 C CA . ASP A 1 106 ? 13.653 -13.267 -10.244 1.00 75.44 106 ASP A CA 1
ATOM 829 C C . ASP A 1 106 ? 13.672 -13.583 -8.735 1.00 75.44 106 ASP A C 1
ATOM 831 O O . ASP A 1 106 ? 12.653 -13.977 -8.165 1.00 75.44 106 ASP A O 1
ATOM 835 N N . ASP A 1 107 ? 14.790 -13.302 -8.058 1.00 81.88 107 ASP A N 1
ATOM 836 C CA . ASP A 1 107 ? 14.909 -13.456 -6.601 1.00 81.88 107 ASP A CA 1
ATOM 837 C C . ASP A 1 107 ? 13.961 -12.511 -5.842 1.00 81.88 107 ASP A C 1
ATOM 839 O O . ASP A 1 107 ? 13.352 -12.891 -4.843 1.00 81.88 107 ASP A O 1
ATOM 843 N N . ALA A 1 108 ? 13.765 -11.288 -6.349 1.00 82.94 108 ALA A N 1
ATOM 844 C CA . ALA A 1 108 ? 12.868 -10.314 -5.733 1.00 82.94 108 ALA A CA 1
ATOM 845 C C . ALA A 1 108 ? 11.398 -10.743 -5.833 1.00 82.94 108 ALA A C 1
ATOM 847 O O . ALA A 1 108 ? 10.617 -10.461 -4.928 1.00 82.94 108 ALA A O 1
ATOM 848 N N . VAL A 1 109 ? 11.014 -11.439 -6.906 1.00 87.06 109 VAL A N 1
ATOM 849 C CA . VAL A 1 109 ? 9.663 -12.001 -7.042 1.00 87.06 109 VAL A CA 1
ATOM 850 C C . VAL A 1 109 ? 9.408 -13.027 -5.944 1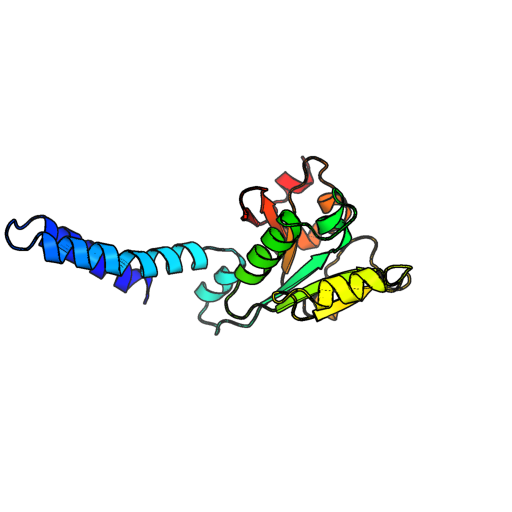.00 87.06 109 VAL A C 1
ATOM 852 O O . VAL A 1 109 ? 8.373 -12.965 -5.284 1.00 87.06 109 VAL A O 1
ATOM 855 N N . LEU A 1 110 ? 10.361 -13.932 -5.704 1.00 87.12 110 LEU A N 1
ATOM 856 C CA . LEU A 1 110 ? 10.252 -14.939 -4.646 1.00 87.12 110 LEU A CA 1
ATOM 857 C C . LEU A 1 110 ? 10.189 -14.298 -3.256 1.00 87.12 110 LEU A C 1
ATOM 859 O O . LEU A 1 110 ? 9.328 -14.668 -2.457 1.00 87.12 110 LEU A O 1
ATOM 863 N N . ASP A 1 111 ? 11.043 -13.308 -2.996 1.00 87.69 111 ASP A N 1
ATOM 864 C CA . ASP A 1 111 ? 11.064 -12.575 -1.729 1.00 87.69 111 ASP A CA 1
ATOM 865 C C . ASP A 1 111 ? 9.729 -11.874 -1.452 1.00 87.69 111 ASP A C 1
ATOM 867 O O . ASP A 1 111 ? 9.221 -11.920 -0.332 1.00 87.69 111 ASP A O 1
ATOM 871 N N . VAL A 1 112 ? 9.131 -11.245 -2.468 1.00 89.31 112 VAL A N 1
ATOM 872 C CA . VAL A 1 112 ? 7.838 -10.558 -2.344 1.00 89.31 112 VAL A CA 1
ATOM 873 C C . VAL A 1 112 ? 6.697 -11.552 -2.156 1.00 89.31 112 VAL A C 1
ATOM 875 O O . VAL A 1 112 ? 5.865 -11.350 -1.274 1.00 89.31 112 VAL A O 1
ATOM 878 N N . CYS A 1 113 ? 6.677 -12.641 -2.926 1.00 89.44 113 CYS A N 1
ATOM 879 C CA . CYS A 1 113 ? 5.687 -13.712 -2.786 1.00 89.44 113 CYS A CA 1
ATOM 880 C C . CYS A 1 113 ? 5.741 -14.394 -1.409 1.00 89.44 113 CYS A C 1
ATOM 882 O O . CYS A 1 113 ? 4.740 -14.945 -0.956 1.00 89.44 113 CYS A O 1
ATOM 884 N N . ALA A 1 114 ? 6.891 -14.364 -0.728 1.00 89.31 114 ALA A N 1
ATOM 885 C CA . ALA A 1 114 ? 7.031 -14.886 0.628 1.00 89.31 114 ALA A CA 1
ATOM 886 C C . ALA A 1 114 ? 6.419 -13.966 1.706 1.00 89.31 114 ALA A C 1
ATOM 888 O O . ALA A 1 114 ? 6.265 -14.386 2.857 1.00 89.31 114 ALA A O 1
ATOM 889 N N . VAL A 1 115 ? 6.064 -12.718 1.373 1.00 90.75 115 VAL A N 1
ATOM 890 C CA . VAL A 1 115 ? 5.481 -11.768 2.327 1.00 90.75 115 VAL A CA 1
ATOM 891 C C . VAL A 1 115 ? 3.976 -11.989 2.460 1.00 90.75 115 VAL A C 1
ATOM 893 O O . VAL A 1 115 ? 3.209 -11.779 1.530 1.00 90.75 115 VAL A O 1
ATOM 896 N N . SER A 1 116 ? 3.529 -12.319 3.671 1.00 91.44 116 SER A N 1
ATOM 897 C CA . SER A 1 116 ? 2.138 -12.703 3.955 1.00 91.44 116 SER A CA 1
ATOM 898 C C . SER A 1 116 ? 1.078 -11.622 3.713 1.00 91.44 116 SER A C 1
ATOM 900 O O . SER A 1 116 ? -0.102 -11.952 3.635 1.00 91.44 116 SER A O 1
ATOM 902 N N . CYS A 1 117 ? 1.453 -10.341 3.648 1.00 90.56 117 CYS A N 1
ATOM 903 C CA . CYS A 1 117 ? 0.511 -9.254 3.372 1.00 90.56 117 CYS A CA 1
ATOM 904 C C . CYS A 1 117 ? 0.352 -8.927 1.882 1.00 90.56 117 CYS A C 1
ATOM 906 O O . CYS A 1 117 ? -0.513 -8.114 1.558 1.00 90.56 117 CYS A O 1
ATOM 908 N N . VAL A 1 118 ? 1.155 -9.536 1.004 1.00 92.88 118 VAL A N 1
ATOM 909 C CA . VAL A 1 118 ? 1.074 -9.370 -0.451 1.00 92.88 118 VAL A CA 1
ATOM 910 C C . VAL A 1 118 ? 0.135 -10.432 -1.013 1.00 92.88 118 VAL A C 1
ATOM 912 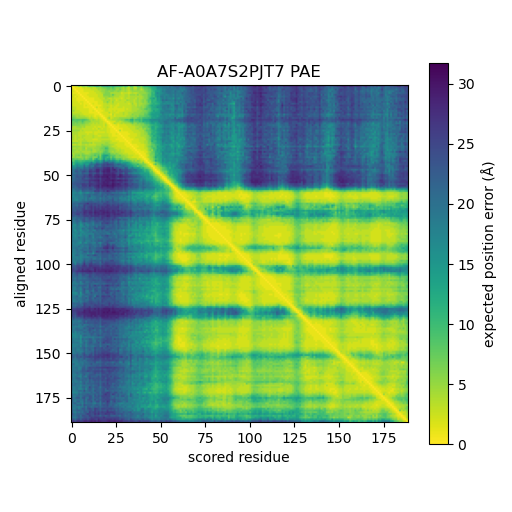O O . VAL A 1 118 ? 0.332 -11.616 -0.756 1.00 92.88 118 VAL A O 1
ATOM 915 N N . ASP A 1 119 ? -0.886 -10.021 -1.768 1.00 93.62 119 ASP A N 1
ATOM 916 C CA . ASP A 1 119 ? -1.806 -10.972 -2.408 1.00 93.62 119 ASP A CA 1
ATOM 917 C C . ASP A 1 119 ? -1.358 -11.308 -3.827 1.00 93.62 119 ASP A C 1
ATOM 919 O O . ASP A 1 119 ? -1.446 -12.462 -4.239 1.00 93.62 119 ASP A O 1
ATOM 923 N N . ASP A 1 120 ? -0.846 -10.314 -4.561 1.00 92.00 120 ASP A N 1
ATOM 924 C CA . ASP A 1 120 ? -0.385 -10.505 -5.931 1.00 92.00 120 ASP A CA 1
ATOM 925 C C . ASP A 1 120 ? 0.876 -9.721 -6.244 1.00 92.00 120 ASP A C 1
ATOM 927 O O . ASP A 1 120 ? 1.148 -8.639 -5.716 1.00 92.00 120 ASP A O 1
ATOM 931 N N . VAL A 1 121 ? 1.614 -10.273 -7.198 1.00 90.25 121 VAL A N 1
ATOM 932 C CA . VAL A 1 121 ? 2.799 -9.659 -7.769 1.00 90.25 121 VAL A CA 1
ATOM 933 C C . VAL A 1 121 ? 2.527 -9.357 -9.230 1.00 90.25 121 VAL A C 1
ATOM 935 O O . VAL A 1 121 ? 2.213 -10.245 -10.021 1.00 90.25 121 VAL A O 1
ATOM 938 N N . LEU A 1 122 ? 2.662 -8.085 -9.583 1.00 88.88 122 LEU A N 1
ATOM 939 C CA . LEU A 1 122 ? 2.554 -7.616 -10.949 1.00 88.88 122 LEU A CA 1
ATOM 940 C C . LEU A 1 122 ? 3.951 -7.544 -11.564 1.00 88.88 122 LEU A C 1
ATOM 942 O O . LEU A 1 122 ? 4.760 -6.698 -11.179 1.00 88.88 122 LEU A O 1
ATOM 946 N N . LEU A 1 123 ? 4.227 -8.421 -12.529 1.00 85.56 123 LEU A N 1
ATOM 947 C CA . LEU A 1 123 ? 5.470 -8.397 -13.294 1.00 85.56 123 LEU A CA 1
ATOM 948 C C . LEU A 1 123 ? 5.366 -7.365 -14.417 1.00 85.56 123 LEU A C 1
ATOM 950 O O . LEU A 1 123 ? 4.638 -7.536 -15.391 1.00 85.56 123 LEU A O 1
ATOM 954 N N . LEU A 1 124 ? 6.113 -6.281 -14.263 1.00 76.38 124 LEU A N 1
ATOM 955 C CA . LEU A 1 124 ? 6.172 -5.173 -15.200 1.00 76.38 124 LEU A CA 1
ATOM 956 C C . LEU A 1 124 ? 7.272 -5.469 -16.232 1.00 76.38 124 LEU A C 1
ATOM 958 O O . LEU A 1 124 ? 8.466 -5.327 -15.958 1.00 76.38 124 LEU A O 1
ATOM 962 N N . ASN A 1 125 ? 6.883 -5.939 -17.418 1.00 71.69 125 ASN A N 1
ATOM 963 C CA . ASN A 1 125 ? 7.801 -6.089 -18.553 1.00 71.69 125 ASN A CA 1
ATOM 964 C C . ASN A 1 125 ? 8.191 -4.714 -19.100 1.00 71.69 125 ASN A C 1
ATOM 966 O O . ASN A 1 125 ? 7.327 -3.847 -19.165 1.00 71.69 125 ASN A O 1
ATOM 970 N N . ASN A 1 126 ? 9.448 -4.523 -19.527 1.00 59.09 126 ASN A N 1
ATOM 971 C CA . ASN A 1 126 ? 9.968 -3.234 -20.027 1.00 59.09 126 ASN A CA 1
ATOM 972 C C . ASN A 1 126 ? 9.101 -2.574 -21.119 1.00 59.09 126 ASN A C 1
ATOM 974 O O . ASN A 1 126 ? 9.113 -1.354 -21.225 1.00 59.09 126 ASN A O 1
ATOM 978 N N . ASP A 1 127 ? 8.324 -3.349 -21.878 1.00 51.56 127 ASP A N 1
ATOM 979 C CA . ASP A 1 127 ? 7.431 -2.837 -22.928 1.00 51.56 127 ASP A CA 1
ATOM 980 C C . ASP A 1 127 ? 6.077 -2.313 -22.401 1.00 51.56 127 ASP A C 1
ATOM 982 O O . ASP A 1 127 ? 5.338 -1.665 -23.137 1.00 51.56 127 ASP A O 1
ATOM 986 N N . VAL A 1 128 ? 5.738 -2.593 -21.136 1.00 53.16 128 VAL A N 1
ATOM 987 C CA . VAL A 1 128 ? 4.452 -2.255 -20.486 1.00 53.16 128 VAL A CA 1
ATOM 988 C C . VAL A 1 128 ? 4.670 -1.487 -19.174 1.00 53.16 128 VAL A C 1
ATOM 990 O O . VAL A 1 128 ? 3.719 -1.240 -18.443 1.00 53.16 128 VAL A O 1
ATOM 993 N N . ILE A 1 129 ? 5.904 -1.099 -18.829 1.00 57.94 129 ILE A N 1
ATOM 994 C CA . ILE A 1 129 ? 6.130 -0.234 -17.662 1.00 57.94 129 ILE A CA 1
ATOM 995 C C . ILE A 1 129 ? 5.819 1.190 -18.098 1.00 57.94 129 ILE A C 1
ATOM 997 O O . ILE A 1 129 ? 6.594 1.755 -18.873 1.00 57.94 129 ILE A O 1
ATOM 1001 N N . PRO A 1 130 ? 4.725 1.803 -17.628 1.00 63.75 130 PRO A N 1
ATOM 1002 C CA . PRO A 1 130 ? 4.540 3.202 -17.915 1.00 63.75 130 PRO A CA 1
ATOM 1003 C C . PRO A 1 130 ? 5.612 3.970 -17.124 1.00 63.75 130 PRO A C 1
ATOM 1005 O O . PRO A 1 130 ? 5.798 3.746 -15.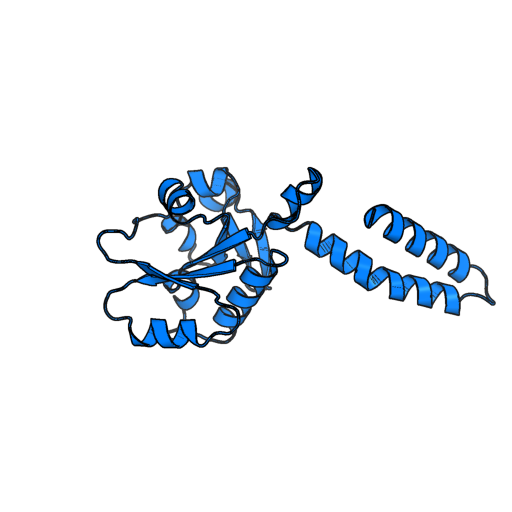924 1.00 63.75 130 PRO A O 1
ATOM 1008 N N . ASP A 1 131 ? 6.333 4.875 -17.795 1.00 66.94 131 ASP A N 1
ATOM 1009 C CA . ASP A 1 131 ? 7.339 5.751 -17.164 1.00 66.94 131 ASP A CA 1
ATOM 1010 C C . ASP A 1 131 ? 6.759 6.497 -15.947 1.00 66.94 131 ASP A C 1
ATOM 1012 O O . ASP A 1 131 ? 7.478 6.864 -15.012 1.00 66.94 131 ASP A O 1
ATOM 1016 N N . LYS A 1 132 ? 5.436 6.700 -15.963 1.00 80.44 132 LYS A N 1
ATOM 1017 C CA . LYS A 1 132 ? 4.621 7.197 -14.862 1.00 80.44 132 LYS A CA 1
ATOM 1018 C C . LYS A 1 132 ? 3.339 6.397 -14.752 1.00 80.44 132 LYS A C 1
ATOM 1020 O O . LYS A 1 132 ? 2.679 6.163 -15.751 1.00 80.44 132 LYS A O 1
ATOM 1025 N N . ILE A 1 133 ? 2.934 6.081 -13.533 1.00 86.19 133 ILE A N 1
ATOM 1026 C CA . ILE A 1 133 ? 1.623 5.495 -13.267 1.00 86.19 133 ILE A CA 1
ATOM 1027 C C . ILE A 1 133 ? 0.555 6.518 -13.624 1.00 86.19 133 ILE A C 1
ATOM 1029 O O . ILE A 1 133 ? 0.467 7.577 -12.994 1.00 86.19 133 ILE A O 1
ATOM 1033 N N . ASP A 1 134 ? -0.230 6.182 -14.635 1.00 88.00 134 ASP A N 1
ATOM 1034 C CA . ASP A 1 134 ? -1.316 6.977 -15.176 1.00 88.00 134 ASP A CA 1
ATOM 1035 C C . ASP A 1 134 ? -2.673 6.307 -14.903 1.00 88.00 134 ASP A C 1
ATOM 1037 O O . ASP A 1 134 ? -2.772 5.226 -14.315 1.00 88.00 134 ASP A O 1
ATOM 1041 N N . LYS A 1 135 ? -3.756 6.975 -15.306 1.00 86.38 135 LYS A N 1
ATOM 1042 C CA . LYS A 1 135 ? -5.120 6.460 -15.104 1.00 86.38 135 LYS A CA 1
ATOM 1043 C C . LYS A 1 135 ? -5.394 5.200 -15.917 1.00 86.38 135 LYS A C 1
ATOM 1045 O O . LYS A 1 135 ? -6.182 4.364 -15.481 1.00 86.38 135 LYS A O 1
ATOM 1050 N N . VAL A 1 136 ? -4.760 5.074 -17.082 1.00 87.62 136 VAL A N 1
ATOM 1051 C CA . VAL A 1 136 ? -4.926 3.917 -17.966 1.00 87.62 136 VAL A CA 1
ATOM 1052 C C . VAL A 1 136 ? -4.400 2.672 -17.269 1.00 87.62 136 VAL A C 1
ATOM 1054 O O . VAL A 1 136 ? -5.144 1.706 -17.129 1.00 87.62 136 VAL A O 1
ATOM 1057 N N . PHE A 1 137 ? -3.189 2.741 -16.712 1.00 88.31 137 PHE A N 1
ATOM 1058 C CA . PHE A 1 137 ? -2.614 1.662 -15.921 1.00 88.31 137 PHE A CA 1
ATOM 1059 C C . PHE A 1 137 ? -3.511 1.266 -14.743 1.00 88.31 137 PHE A C 1
ATOM 1061 O O . PHE A 1 137 ? -3.782 0.083 -14.538 1.00 88.31 137 PHE A O 1
ATOM 1068 N N . LEU A 1 138 ? -4.015 2.238 -13.975 1.00 87.94 138 LEU A N 1
ATOM 1069 C CA . LEU A 1 138 ? -4.896 1.929 -12.844 1.00 87.94 138 LEU A CA 1
ATOM 1070 C C . LEU A 1 138 ? -6.174 1.214 -13.282 1.00 87.94 138 LEU A C 1
ATOM 1072 O O . LEU A 1 138 ? -6.581 0.236 -12.658 1.00 87.94 138 LEU A O 1
ATOM 1076 N N . HIS A 1 139 ? -6.783 1.673 -14.371 1.00 87.19 139 HIS A N 1
ATOM 1077 C CA . HIS A 1 139 ? -8.014 1.097 -14.889 1.00 87.19 139 HIS A CA 1
ATOM 1078 C C . HIS A 1 139 ? -7.802 -0.310 -15.472 1.00 87.19 139 HIS A C 1
ATOM 1080 O O . HIS A 1 139 ? -8.598 -1.207 -15.203 1.00 87.19 139 HIS A O 1
ATOM 1086 N N . GLU A 1 140 ? -6.732 -0.528 -16.241 1.00 87.94 140 GLU A N 1
ATOM 1087 C CA . GLU A 1 140 ? -6.414 -1.832 -16.845 1.00 87.94 140 GLU A CA 1
ATOM 1088 C C . GLU A 1 140 ? -6.168 -2.921 -15.798 1.00 87.94 140 GLU A C 1
ATOM 1090 O O . GLU A 1 140 ? -6.607 -4.059 -15.969 1.00 87.94 140 GLU A O 1
ATOM 1095 N N . TRP A 1 141 ? -5.506 -2.563 -14.698 1.00 86.44 141 TRP A N 1
ATOM 1096 C CA . TRP A 1 141 ? -5.154 -3.497 -13.629 1.00 86.44 141 TRP A CA 1
ATOM 1097 C C . TRP A 1 141 ? -6.155 -3.508 -12.465 1.00 86.44 141 TRP A C 1
ATOM 1099 O O . TRP A 1 141 ? -5.949 -4.233 -11.492 1.00 86.44 141 TRP A O 1
ATOM 1109 N N . GLY A 1 142 ? -7.241 -2.730 -12.553 1.00 87.56 142 GLY A N 1
ATOM 1110 C CA . GLY A 1 142 ? -8.265 -2.641 -11.508 1.00 87.56 142 GLY A CA 1
ATOM 1111 C C . GLY A 1 142 ? -7.710 -2.158 -10.166 1.00 87.56 142 GLY A C 1
ATOM 1112 O O . GLY A 1 142 ? -8.075 -2.693 -9.118 1.00 87.56 142 GLY A O 1
ATOM 1113 N N . ILE A 1 143 ? -6.780 -1.202 -10.206 1.00 89.62 143 ILE A N 1
ATOM 1114 C CA . ILE A 1 143 ? -6.125 -0.614 -9.039 1.00 89.62 143 ILE A CA 1
ATOM 1115 C C . ILE A 1 143 ? -6.907 0.626 -8.606 1.00 89.62 143 ILE A C 1
ATOM 1117 O O . ILE A 1 143 ? -7.038 1.585 -9.363 1.00 89.62 143 ILE A O 1
ATOM 1121 N N . ASP A 1 144 ? -7.353 0.640 -7.353 1.00 88.31 144 ASP A N 1
ATOM 1122 C CA . ASP A 1 144 ? -8.092 1.768 -6.784 1.00 88.31 144 ASP A CA 1
ATOM 1123 C C . ASP A 1 144 ? -7.164 2.826 -6.187 1.00 88.31 144 ASP A C 1
ATOM 1125 O O . ASP A 1 144 ? -7.461 4.017 -6.248 1.00 88.31 144 ASP A O 1
ATOM 1129 N N . TYR A 1 145 ? -6.046 2.407 -5.585 1.00 89.06 145 TYR A N 1
ATOM 1130 C CA . TYR A 1 145 ? -5.119 3.321 -4.921 1.00 89.06 145 TYR A CA 1
ATOM 1131 C C . TYR A 1 145 ? -3.659 2.957 -5.162 1.00 89.06 145 TYR A C 1
ATOM 1133 O O . TYR A 1 145 ? -3.275 1.791 -5.156 1.00 89.06 145 TYR A O 1
ATOM 1141 N N . VAL A 1 146 ? -2.818 3.979 -5.266 1.00 90.38 146 VAL A N 1
ATOM 1142 C CA . VAL A 1 146 ? -1.362 3.869 -5.277 1.00 90.38 146 VAL A CA 1
ATOM 1143 C C . VAL A 1 146 ? -0.835 4.284 -3.910 1.00 90.38 146 VAL A C 1
ATOM 1145 O O . VAL A 1 146 ? -0.968 5.441 -3.502 1.00 90.38 146 VAL A O 1
ATOM 1148 N N . ALA A 1 147 ? -0.215 3.345 -3.200 1.00 89.81 147 ALA A N 1
ATOM 1149 C CA . ALA A 1 147 ? 0.463 3.622 -1.944 1.00 89.81 147 ALA A CA 1
ATOM 1150 C C . ALA A 1 147 ? 1.914 4.046 -2.212 1.00 89.81 147 ALA A C 1
ATOM 1152 O O . ALA A 1 147 ? 2.716 3.337 -2.826 1.00 89.81 147 ALA A O 1
ATOM 1153 N N . LEU A 1 148 ? 2.251 5.236 -1.730 1.00 88.75 148 LEU A N 1
ATOM 1154 C CA . LEU A 1 148 ? 3.528 5.905 -1.911 1.00 88.75 148 LEU A CA 1
ATOM 1155 C C . LEU A 1 148 ? 4.200 6.080 -0.560 1.00 88.75 148 LEU A C 1
ATOM 1157 O O . LEU A 1 148 ? 3.555 6.400 0.436 1.00 88.75 148 LEU A O 1
ATOM 1161 N N . ARG A 1 149 ? 5.515 5.908 -0.531 1.00 86.25 149 ARG A N 1
ATOM 1162 C CA . ARG A 1 149 ? 6.320 6.218 0.645 1.00 86.25 149 ARG A CA 1
ATOM 1163 C C . ARG A 1 149 ? 6.823 7.654 0.540 1.00 86.25 149 ARG A C 1
ATOM 1165 O O . ARG A 1 149 ? 7.354 8.034 -0.501 1.00 86.25 149 ARG A O 1
ATOM 1172 N N . ASP A 1 150 ? 6.651 8.433 1.605 1.00 83.44 150 ASP A N 1
ATOM 1173 C CA . ASP A 1 150 ? 7.190 9.789 1.696 1.00 83.44 150 ASP A CA 1
ATOM 1174 C C . ASP A 1 150 ? 8.702 9.700 1.897 1.00 83.44 150 ASP A C 1
ATOM 1176 O O . ASP A 1 150 ? 9.194 9.415 2.991 1.00 83.44 150 ASP A O 1
ATOM 1180 N N . ASP A 1 151 ? 9.446 9.856 0.809 1.00 76.19 151 ASP A N 1
ATOM 1181 C CA . ASP A 1 151 ? 10.890 9.947 0.845 1.00 76.19 151 ASP A CA 1
ATOM 1182 C C . ASP A 1 151 ? 11.316 11.417 0.798 1.00 76.19 151 ASP A C 1
ATOM 1184 O O . ASP A 1 151 ? 10.793 12.224 0.033 1.00 76.19 151 ASP A O 1
ATOM 1188 N N . LYS A 1 152 ? 12.337 11.778 1.584 1.00 68.56 152 LYS A N 1
ATOM 1189 C CA . LYS A 1 152 ? 12.888 13.148 1.606 1.00 68.56 152 LYS A CA 1
ATOM 1190 C C . LYS A 1 152 ? 13.352 13.640 0.226 1.00 68.56 152 LYS A C 1
ATOM 1192 O O . LYS A 1 152 ? 13.538 14.837 0.040 1.00 68.56 152 LYS A O 1
ATOM 1197 N N . ALA A 1 153 ? 13.569 12.724 -0.721 1.00 67.69 153 ALA A N 1
ATOM 1198 C CA . ALA A 1 153 ? 13.985 13.016 -2.087 1.00 67.69 153 ALA A CA 1
ATOM 1199 C C . ALA A 1 153 ? 12.813 13.210 -3.072 1.00 67.69 153 ALA A C 1
ATOM 1201 O O . ALA A 1 153 ? 13.062 13.550 -4.230 1.00 67.69 153 ALA A O 1
ATOM 1202 N N . GLY A 1 154 ? 11.559 13.000 -2.648 1.00 74.81 154 GLY A N 1
ATOM 1203 C CA . GLY A 1 154 ? 10.367 13.185 -3.477 1.00 74.81 154 GLY A CA 1
ATOM 1204 C C . GLY A 1 154 ? 10.356 12.315 -4.735 1.00 74.81 154 GLY A C 1
ATOM 1205 O O . GLY A 1 154 ? 9.820 12.725 -5.765 1.00 74.81 154 GLY A O 1
ATOM 1206 N N . ALA A 1 155 ? 10.976 11.133 -4.694 1.00 75.44 155 ALA A N 1
ATOM 1207 C CA . ALA A 1 155 ? 11.088 10.250 -5.849 1.00 75.44 155 ALA A CA 1
ATOM 1208 C C . ALA A 1 155 ? 9.721 9.809 -6.373 1.00 75.44 155 ALA A C 1
ATOM 1210 O O . ALA A 1 155 ? 9.538 9.668 -7.585 1.00 75.44 155 ALA A O 1
ATOM 1211 N N . TRP A 1 156 ? 8.757 9.649 -5.466 1.00 80.62 156 TRP A N 1
ATOM 1212 C CA . TRP A 1 156 ? 7.384 9.281 -5.791 1.00 80.62 156 TRP A CA 1
ATOM 1213 C C . TRP A 1 156 ? 6.705 10.279 -6.747 1.00 80.62 156 TRP A C 1
ATOM 1215 O O . TRP A 1 156 ? 5.880 9.870 -7.559 1.00 80.62 156 TRP A O 1
ATOM 1225 N N . LYS A 1 157 ? 7.106 11.561 -6.741 1.00 83.06 157 LYS A N 1
ATOM 1226 C CA . LYS A 1 157 ? 6.558 12.603 -7.635 1.00 83.06 157 LYS A CA 1
ATOM 1227 C C . LYS A 1 157 ? 6.875 12.357 -9.106 1.00 83.06 157 LYS A C 1
ATOM 1229 O O . LYS A 1 157 ? 6.161 12.819 -9.986 1.00 83.06 157 LYS A O 1
ATOM 1234 N N . LYS A 1 158 ? 7.973 11.650 -9.383 1.00 81.12 158 LYS A N 1
ATOM 1235 C CA . LYS A 1 158 ? 8.363 11.275 -10.749 1.00 81.12 158 LYS A CA 1
ATOM 1236 C C . LYS A 1 158 ? 7.704 9.980 -11.208 1.00 81.12 158 LYS A C 1
ATOM 1238 O O . LYS A 1 158 ? 7.699 9.731 -12.401 1.00 81.12 158 LYS A O 1
ATOM 1243 N N . MET A 1 159 ? 7.195 9.181 -10.272 1.00 81.19 159 MET A N 1
ATOM 1244 C CA . MET A 1 159 ? 6.643 7.850 -10.517 1.00 81.19 159 MET A CA 1
ATOM 1245 C C . MET A 1 159 ? 5.149 7.881 -10.840 1.00 81.19 159 MET A C 1
ATOM 1247 O O . MET A 1 159 ? 4.667 6.980 -11.513 1.00 81.19 159 MET A O 1
ATOM 1251 N N . VAL A 1 160 ? 4.412 8.876 -10.350 1.00 84.94 160 VAL A N 1
ATOM 1252 C CA . VAL A 1 160 ? 2.961 8.965 -10.544 1.00 84.94 160 VAL A CA 1
ATOM 1253 C C . VAL A 1 160 ? 2.614 10.221 -11.315 1.00 84.94 160 VAL A C 1
ATOM 1255 O O . VAL A 1 160 ? 3.204 11.279 -11.086 1.00 84.94 160 VAL A O 1
ATOM 1258 N N . ASP A 1 161 ? 1.661 10.104 -12.232 1.00 85.88 161 ASP A N 1
ATOM 1259 C CA . ASP A 1 161 ? 1.170 11.259 -12.955 1.00 85.88 161 ASP A CA 1
ATOM 1260 C C . ASP A 1 161 ? 0.317 12.172 -12.063 1.00 85.88 161 ASP A C 1
ATOM 1262 O O . ASP A 1 161 ? -0.383 11.753 -11.137 1.00 85.88 161 ASP A O 1
ATOM 1266 N N . THR A 1 162 ? 0.380 13.467 -12.350 1.00 83.25 162 THR A N 1
ATOM 1267 C CA . THR A 1 162 ? -0.310 14.506 -11.583 1.00 83.25 162 THR A CA 1
ATOM 1268 C C . THR A 1 162 ? -1.825 14.336 -11.599 1.00 83.25 162 THR A C 1
ATOM 1270 O O . THR A 1 162 ? -2.474 14.644 -10.599 1.00 83.25 162 THR A O 1
ATOM 1273 N N . GLU A 1 163 ? -2.387 13.794 -12.681 1.00 83.25 163 GLU A N 1
ATOM 1274 C CA . GLU A 1 163 ? -3.823 13.549 -12.795 1.00 83.25 163 GLU A CA 1
ATOM 1275 C C . GLU A 1 163 ? -4.313 12.449 -11.848 1.00 83.25 163 GLU A C 1
ATOM 1277 O O . GLU A 1 163 ? -5.395 12.565 -11.282 1.00 83.25 163 GLU A O 1
ATOM 1282 N N . VAL A 1 164 ? -3.507 11.407 -11.628 1.00 84.81 164 VAL A N 1
ATOM 1283 C CA . VAL A 1 164 ? -3.832 10.317 -10.696 1.00 84.81 164 VAL A CA 1
ATOM 1284 C C . VAL A 1 164 ? -3.864 10.834 -9.256 1.00 84.81 164 VAL A C 1
ATOM 1286 O O . VAL A 1 164 ? -4.754 10.491 -8.477 1.00 84.81 164 VAL A O 1
ATOM 1289 N N . CYS A 1 165 ? -2.926 11.720 -8.908 1.00 82.81 165 CYS A N 1
ATOM 1290 C CA . CYS A 1 165 ? -2.937 12.393 -7.611 1.00 82.81 165 CYS A CA 1
ATOM 1291 C C . CYS A 1 165 ? -4.130 13.338 -7.454 1.00 82.81 165 CYS A C 1
ATOM 1293 O O . CYS A 1 165 ? -4.710 13.403 -6.373 1.00 82.81 165 CYS A O 1
ATOM 1295 N N . ASN A 1 166 ? -4.494 14.066 -8.511 1.00 81.44 166 ASN A N 1
ATOM 1296 C CA . ASN A 1 166 ? -5.604 15.016 -8.474 1.00 81.44 166 ASN A CA 1
ATOM 1297 C C . ASN A 1 166 ? -6.958 14.327 -8.242 1.00 81.44 166 ASN A C 1
ATOM 1299 O O . ASN A 1 166 ? -7.804 14.856 -7.527 1.00 81.44 166 ASN A O 1
ATOM 1303 N N . ASP A 1 167 ? -7.128 13.126 -8.788 1.00 78.50 167 ASP A N 1
ATOM 1304 C CA . ASP A 1 167 ? -8.336 12.316 -8.613 1.00 78.50 167 ASP A CA 1
ATOM 1305 C C . ASP A 1 167 ? -8.393 11.610 -7.239 1.00 78.50 167 ASP A C 1
ATOM 1307 O O . ASP A 1 167 ? -9.362 10.924 -6.925 1.00 78.50 167 ASP A O 1
ATOM 1311 N N . GLY A 1 168 ? -7.376 11.786 -6.385 1.00 80.56 168 GLY A N 1
ATOM 1312 C CA . GLY A 1 168 ? -7.360 11.233 -5.028 1.00 80.56 168 GLY A CA 1
ATOM 1313 C C . GLY A 1 168 ? -7.004 9.746 -4.950 1.00 80.56 168 GLY A C 1
ATOM 1314 O O . GLY A 1 168 ? -7.161 9.138 -3.891 1.00 80.56 168 GLY A O 1
ATOM 1315 N N . HIS A 1 169 ? -6.471 9.163 -6.027 1.00 85.19 169 HIS A N 1
ATOM 1316 C CA . HIS A 1 169 ? -6.035 7.762 -6.071 1.00 85.19 169 HIS A CA 1
ATOM 1317 C C . HIS A 1 169 ? -4.643 7.536 -5.454 1.00 85.19 169 HIS A C 1
ATOM 1319 O O . HIS A 1 169 ? -4.135 6.420 -5.468 1.00 85.19 169 HIS A O 1
ATOM 1325 N N . CYS A 1 170 ? -4.013 8.564 -4.878 1.00 85.62 170 CYS A N 1
ATOM 1326 C CA . CYS A 1 170 ? -2.669 8.474 -4.302 1.00 85.62 170 CYS A CA 1
ATOM 1327 C C . CYS A 1 170 ? -2.665 8.683 -2.793 1.00 85.62 170 CYS A C 1
ATOM 1329 O O . CYS A 1 170 ? -3.153 9.696 -2.283 1.00 85.62 170 CYS A O 1
ATOM 1331 N N . ILE A 1 171 ? -2.027 7.753 -2.086 1.00 87.25 171 ILE A N 1
ATOM 1332 C CA . ILE A 1 171 ? -1.906 7.773 -0.631 1.00 87.25 171 ILE A CA 1
ATOM 1333 C C . ILE A 1 171 ? -0.433 7.784 -0.266 1.00 87.25 171 ILE A C 1
ATOM 1335 O O . ILE A 1 171 ? 0.316 6.882 -0.626 1.00 87.25 171 ILE A O 1
ATOM 1339 N N . LEU A 1 172 ? -0.023 8.803 0.474 1.00 86.94 172 LEU A N 1
ATOM 1340 C CA . LEU A 1 172 ? 1.339 8.990 0.930 1.00 86.94 172 LEU A CA 1
ATOM 1341 C C . LEU A 1 172 ? 1.475 8.559 2.387 1.00 86.94 172 LEU A C 1
ATOM 1343 O O . LEU A 1 172 ? 0.755 9.040 3.263 1.00 86.94 172 LEU A O 1
ATOM 1347 N N . PHE A 1 173 ? 2.430 7.678 2.643 1.00 84.62 173 PHE A N 1
ATOM 1348 C CA . PHE A 1 173 ? 2.772 7.189 3.967 1.00 84.62 173 PHE A CA 1
ATOM 1349 C C . PHE A 1 173 ? 4.023 7.881 4.479 1.00 84.62 173 PHE A C 1
ATOM 1351 O O . PHE A 1 173 ? 5.102 7.755 3.900 1.00 84.62 173 PHE A O 1
ATOM 1358 N N . SER A 1 174 ? 3.874 8.575 5.601 1.00 81.25 174 SER A N 1
ATOM 1359 C CA . SER A 1 174 ? 5.011 9.095 6.360 1.00 81.25 174 SER A CA 1
ATOM 1360 C C . SER A 1 174 ? 5.818 7.965 7.011 1.00 81.25 174 SER A C 1
ATOM 1362 O O . SER A 1 174 ? 5.318 6.855 7.206 1.00 81.25 174 SER A O 1
ATOM 1364 N N . GLU A 1 175 ? 7.048 8.265 7.436 1.00 73.81 175 GLU A N 1
ATOM 1365 C CA . GLU A 1 175 ? 7.894 7.330 8.202 1.00 73.81 175 GLU A CA 1
ATOM 1366 C C . GLU A 1 175 ? 7.215 6.821 9.488 1.00 73.81 175 GLU A C 1
ATOM 1368 O O . GLU A 1 175 ? 7.468 5.701 9.919 1.00 73.81 175 GLU A O 1
ATOM 1373 N N . ASN A 1 176 ? 6.292 7.600 10.059 1.00 70.69 176 ASN A N 1
ATOM 1374 C CA . ASN A 1 176 ? 5.536 7.227 11.257 1.00 70.69 176 ASN A CA 1
ATOM 1375 C C . ASN A 1 176 ? 4.336 6.306 10.959 1.00 70.69 176 ASN A C 1
ATOM 1377 O O . ASN A 1 176 ? 3.560 6.000 11.862 1.00 70.69 176 ASN A O 1
ATOM 1381 N N . GLY A 1 177 ? 4.135 5.899 9.701 1.00 68.25 177 GLY A N 1
ATOM 1382 C CA . GLY A 1 177 ? 3.004 5.072 9.272 1.00 68.25 177 GLY A CA 1
ATOM 1383 C C . GLY A 1 177 ? 1.686 5.836 9.114 1.00 68.25 177 GLY A C 1
ATOM 1384 O O . GLY A 1 177 ? 0.662 5.228 8.822 1.00 68.25 177 GLY A O 1
ATOM 1385 N N . VAL A 1 178 ? 1.689 7.164 9.276 1.00 77.38 178 VAL A N 1
ATOM 1386 C CA . VAL A 1 178 ? 0.498 7.991 9.034 1.00 77.38 178 VAL A CA 1
ATOM 1387 C C . VAL A 1 178 ? 0.289 8.129 7.530 1.00 77.38 178 VAL A C 1
ATOM 1389 O O . VAL A 1 178 ? 1.188 8.612 6.833 1.00 77.38 178 VAL A O 1
ATOM 1392 N N . ALA A 1 179 ? -0.890 7.718 7.064 1.00 81.00 179 ALA A N 1
ATOM 1393 C CA . ALA A 1 179 ? -1.338 7.842 5.684 1.00 81.00 179 ALA A CA 1
ATOM 1394 C C . ALA A 1 179 ? -2.073 9.171 5.460 1.00 81.00 179 ALA A C 1
ATOM 1396 O O . ALA A 1 179 ? -2.924 9.562 6.261 1.00 81.00 179 ALA A O 1
ATOM 1397 N N . ARG A 1 180 ? -1.777 9.848 4.350 1.00 81.69 180 ARG A N 1
ATOM 1398 C CA . ARG A 1 180 ? -2.480 11.055 3.895 1.00 81.69 180 ARG A CA 1
ATOM 1399 C C . ARG A 1 180 ? -2.740 10.985 2.396 1.00 81.69 180 ARG A C 1
ATOM 1401 O O . ARG A 1 180 ? -1.924 10.440 1.661 1.00 81.69 180 ARG A O 1
ATOM 1408 N N . ALA A 1 181 ? -3.854 11.544 1.936 1.00 80.31 181 ALA A N 1
ATOM 1409 C CA . ALA A 1 181 ? -4.069 11.724 0.503 1.00 80.31 181 ALA A CA 1
ATOM 1410 C C . ALA A 1 181 ? -3.041 12.724 -0.052 1.00 80.31 181 ALA A C 1
ATOM 1412 O O . ALA A 1 181 ? -2.730 13.721 0.607 1.00 80.31 181 ALA A O 1
ATOM 1413 N N . VAL A 1 182 ? -2.501 12.452 -1.240 1.00 80.12 182 VAL A N 1
ATOM 1414 C CA . VAL A 1 182 ? -1.583 13.380 -1.913 1.00 80.12 182 VAL A CA 1
ATOM 1415 C C . VAL A 1 182 ? -2.369 14.575 -2.437 1.00 80.12 182 VAL A C 1
ATOM 1417 O O . VAL A 1 182 ? -3.340 14.409 -3.168 1.00 80.12 182 VAL A O 1
ATOM 1420 N N . SER A 1 183 ? -1.927 15.787 -2.104 1.00 75.50 183 SER A N 1
ATOM 1421 C CA . SER A 1 183 ? -2.498 17.020 -2.646 1.00 75.50 183 SER A CA 1
ATOM 1422 C C . SER A 1 183 ? -1.634 17.595 -3.775 1.00 75.50 183 SER A C 1
ATOM 1424 O O . SER A 1 183 ? -0.426 17.362 -3.844 1.00 75.50 183 SER A O 1
ATOM 1426 N N . LEU A 1 184 ? -2.221 18.428 -4.641 1.00 70.88 184 LEU A N 1
ATOM 1427 C CA . LEU A 1 184 ? -1.477 19.162 -5.680 1.00 70.88 184 LEU A CA 1
ATOM 1428 C C . LEU A 1 184 ? -0.358 20.054 -5.108 1.00 70.88 184 LEU A C 1
ATOM 1430 O O . LEU A 1 184 ? 0.642 20.300 -5.783 1.00 70.88 184 LEU A O 1
ATOM 1434 N N . SER A 1 185 ? -0.508 20.539 -3.873 1.00 71.12 185 SER A N 1
ATOM 1435 C CA . SER A 1 185 ? 0.539 21.274 -3.153 1.00 71.12 185 SER A CA 1
ATOM 1436 C C . SER A 1 185 ? 1.759 20.406 -2.858 1.00 71.12 185 SER A C 1
ATOM 1438 O O . SER A 1 185 ? 2.882 20.886 -2.989 1.00 71.12 185 SER A O 1
ATOM 1440 N N . ASP A 1 186 ? 1.556 19.125 -2.541 1.00 69.88 186 ASP A N 1
ATOM 1441 C CA . ASP A 1 186 ? 2.656 18.194 -2.276 1.00 69.88 186 ASP A CA 1
ATOM 1442 C C . ASP A 1 186 ? 3.453 17.896 -3.556 1.00 69.88 186 ASP A C 1
ATOM 1444 O O . ASP A 1 186 ? 4.655 17.669 -3.481 1.00 69.88 186 ASP A O 1
ATOM 1448 N N . MET A 1 187 ? 2.811 17.947 -4.729 1.00 67.25 187 MET A N 1
ATOM 1449 C CA . MET A 1 187 ? 3.442 17.741 -6.043 1.00 67.25 187 MET A CA 1
ATOM 1450 C C . MET A 1 187 ? 4.311 18.920 -6.515 1.00 67.25 187 MET A C 1
ATOM 1452 O O . MET A 1 187 ? 5.245 18.708 -7.285 1.00 67.25 187 MET A O 1
ATOM 1456 N N . LYS A 1 188 ? 4.007 20.154 -6.085 1.00 62.62 188 LYS A N 1
ATOM 1457 C CA . LYS A 1 188 ? 4.737 21.375 -6.488 1.00 62.62 188 LYS A CA 1
ATOM 1458 C C . LYS A 1 188 ? 5.911 21.732 -5.573 1.00 62.62 188 LYS A C 1
ATOM 1460 O O . LYS A 1 188 ? 6.778 22.492 -6.000 1.00 62.62 188 LYS A O 1
ATOM 1465 N N . ALA A 1 189 ? 5.885 21.251 -4.329 1.00 54.06 189 ALA A N 1
ATOM 1466 C CA . ALA A 1 189 ? 6.981 21.383 -3.366 1.00 54.06 189 ALA A CA 1
ATOM 1467 C C . ALA A 1 189 ? 8.185 20.514 -3.755 1.00 54.06 189 ALA A C 1
ATOM 1469 O O . ALA A 1 189 ? 9.274 20.711 -3.183 1.00 54.06 189 ALA A O 1
#

Radius of gyration: 20.42 Å; Cα contacts (8 Å, |Δi|>4): 266; chains: 1; bounding box: 44×36×67 Å

Mean predicted aligned error: 12.47 Å

Nearest PDB structures (foldseek):
  5v0t-assembly4_D  TM=3.454E-01  e=1.621E-01  Paraburkholderia xenovorans LB400
  5v0t-assembly5_E  TM=3.434E-01  e=1.726E-01  Paraburkholderia xenovorans LB400
  5v0t-assembly6_F  TM=3.438E-01  e=1.956E-01  Paraburkholderia xenovorans LB400
  3p0j-assembly2_B  TM=3.510E-01  e=2.852E-01  Leishmania major
  3dzc-assembly1_B  TM=3.667E-01  e=1.762E+00  Vibrio cholerae

Secondary structure (DSSP, 8-state):
-HHHHHHHHHHHHHHHHHSGGGHHHHHHHHHHHHHHHHHHHHHTSGGGGGGGGT---PPPEEEEEHHHHHTT-SS--HHHHHHHHHHHTTSTT-EEEEEEESTT-HHHHHHHHT-TT--EEEEE-TTT--SSB-HHHHHHTT--EEEEE--TT-THHHHB-HHHHHTT-EEEEPTTS-EEEPPHHHHH-

pLDDT: mean 77.35, std 14.01, range [33.28, 93.62]

Foldseek 3Di:
DLVVLLVVLLVVLVVQCVDVVRVVVSVVSVVVSVVSVVVVVLCPQPLNPVVVVVDPQDAAEEEEEPCQLQVVHPDDDPLSLLLLVLSLSSGDNHAYEYEDEQPPCPVVLVRQVPRPSHPYYHHQYPVRQDQADDPVNCVVVVHQAYEGEDDPVPVNLRHHDPVCLPVQRYWYAYSVSDIDRRDPVNSVD